Protein AF-A0A3C0NG59-F1 (afdb_monomer_lite)

Radius of gyration: 24.05 Å; chains: 1; bounding box: 61×62×55 Å

Structure (mmCIF, N/CA/C/O backbone):
data_AF-A0A3C0NG59-F1
#
_entry.id   AF-A0A3C0NG59-F1
#
loop_
_atom_site.group_PDB
_atom_site.id
_atom_site.type_symbol
_atom_site.label_atom_id
_atom_site.label_alt_id
_atom_site.label_comp_id
_atom_site.label_asym_id
_atom_site.label_entity_id
_atom_site.label_seq_id
_atom_site.pdbx_PDB_ins_code
_atom_site.Cartn_x
_atom_site.Cartn_y
_atom_site.Cartn_z
_atom_site.occupancy
_atom_site.B_iso_or_equiv
_atom_site.auth_seq_id
_atom_site.auth_comp_id
_atom_site.auth_asym_id
_atom_site.auth_atom_id
_atom_site.pdbx_PDB_model_num
ATOM 1 N N . MET A 1 1 ? -0.185 -6.997 12.417 1.00 37.28 1 MET A N 1
ATOM 2 C CA . MET A 1 1 ? 1.049 -7.529 11.806 1.00 37.28 1 MET A CA 1
ATOM 3 C C . MET A 1 1 ? 0.645 -8.168 10.502 1.00 37.28 1 MET A C 1
ATOM 5 O O . MET A 1 1 ? -0.198 -9.055 10.535 1.00 37.28 1 MET A O 1
ATOM 9 N N . VAL A 1 2 ? 1.171 -7.672 9.387 1.00 48.31 2 VAL A N 1
ATOM 10 C CA . VAL A 1 2 ? 1.017 -8.305 8.077 1.00 48.31 2 VAL A CA 1
ATOM 11 C C . VAL A 1 2 ? 1.914 -9.538 8.117 1.00 48.31 2 VAL A C 1
ATOM 13 O O . VAL A 1 2 ? 3.119 -9.448 7.910 1.00 48.31 2 VAL A O 1
ATOM 16 N N . GLY A 1 3 ? 1.380 -10.645 8.626 1.00 59.31 3 GLY A N 1
ATOM 17 C CA . GLY A 1 3 ? 2.162 -11.858 8.804 1.00 59.31 3 GLY A CA 1
ATOM 18 C C . GLY A 1 3 ? 2.373 -12.500 7.446 1.00 59.31 3 GLY A C 1
ATOM 19 O O . GLY A 1 3 ? 1.406 -12.929 6.837 1.00 59.31 3 GLY A O 1
ATOM 20 N N . THR A 1 4 ? 3.619 -12.625 6.994 1.00 66.56 4 THR A N 1
ATOM 21 C CA . THR A 1 4 ? 3.968 -13.480 5.843 1.00 66.56 4 THR A CA 1
ATOM 22 C C . THR A 1 4 ? 3.740 -14.969 6.131 1.00 66.56 4 THR A C 1
ATOM 24 O O . THR A 1 4 ? 3.928 -15.808 5.263 1.00 66.56 4 THR A O 1
ATOM 27 N N . THR A 1 5 ? 3.352 -15.301 7.364 1.00 75.62 5 THR A N 1
ATOM 28 C CA . THR A 1 5 ? 3.173 -16.657 7.882 1.00 75.62 5 THR A CA 1
ATOM 29 C C . THR A 1 5 ? 1.712 -17.028 8.130 1.00 75.62 5 THR A C 1
ATOM 31 O O . THR A 1 5 ? 1.478 -18.071 8.734 1.00 75.62 5 THR A O 1
ATOM 34 N N . ASP A 1 6 ? 0.740 -16.196 7.745 1.00 81.62 6 ASP A N 1
ATOM 35 C CA . ASP A 1 6 ? -0.697 -16.485 7.871 1.00 81.62 6 ASP A CA 1
ATOM 36 C C . ASP A 1 6 ? -1.505 -15.662 6.852 1.00 81.62 6 ASP A C 1
ATOM 38 O O . ASP A 1 6 ? -0.989 -14.731 6.226 1.00 81.62 6 ASP A O 1
ATOM 42 N N . LEU A 1 7 ? -2.784 -15.988 6.698 1.00 88.69 7 LEU A N 1
ATOM 43 C CA . LEU A 1 7 ? -3.682 -15.278 5.804 1.00 88.69 7 LEU A CA 1
ATOM 44 C C . LEU A 1 7 ? -4.117 -13.936 6.412 1.00 88.69 7 LEU A C 1
ATOM 46 O O . LEU A 1 7 ? -4.563 -13.848 7.560 1.00 88.69 7 LEU A O 1
ATOM 50 N N . GLY A 1 8 ? -4.016 -12.865 5.626 1.00 89.44 8 GLY A N 1
ATOM 51 C CA . GLY A 1 8 ? -4.548 -11.561 5.998 1.00 89.44 8 GLY A CA 1
ATOM 52 C C . GLY A 1 8 ? -6.075 -11.581 6.045 1.00 89.44 8 GLY A C 1
ATOM 53 O O . GLY A 1 8 ? -6.728 -12.281 5.272 1.00 89.44 8 GLY A O 1
ATOM 54 N N . SER A 1 9 ? -6.647 -10.799 6.958 1.00 91.56 9 SER A N 1
ATOM 55 C CA . SER A 1 9 ? -8.095 -10.640 7.103 1.00 91.56 9 SER A CA 1
ATOM 56 C C . SER A 1 9 ? -8.473 -9.165 7.100 1.00 91.56 9 SER A C 1
ATOM 58 O O . SER A 1 9 ? -7.830 -8.347 7.759 1.00 91.56 9 SER A O 1
ATOM 60 N N . PHE A 1 10 ? -9.558 -8.843 6.408 1.00 94.19 10 PHE A N 1
ATOM 61 C CA . PHE A 1 10 ? -10.258 -7.574 6.523 1.00 94.19 10 PHE A CA 1
ATOM 62 C C . PHE A 1 10 ? -11.244 -7.647 7.683 1.00 94.19 10 PHE A C 1
ATOM 64 O O . PHE A 1 10 ? -12.017 -8.598 7.790 1.00 94.19 10 PHE A O 1
ATOM 71 N N . GLY A 1 11 ? -11.221 -6.641 8.554 1.00 93.88 11 GLY A N 1
ATOM 72 C CA . GLY A 1 11 ? -12.120 -6.552 9.698 1.00 93.88 11 GLY A CA 1
ATOM 73 C C . GLY A 1 11 ? -12.977 -5.299 9.644 1.00 93.88 11 GLY A C 1
ATOM 74 O O . GLY A 1 11 ? -12.466 -4.204 9.419 1.00 93.88 11 GLY A O 1
ATOM 75 N N . LYS A 1 12 ? -14.276 -5.458 9.892 1.00 95.12 12 LYS A N 1
ATOM 76 C CA . LYS A 1 12 ? -15.238 -4.367 10.060 1.00 95.12 12 LYS A CA 1
ATOM 77 C C . LYS A 1 12 ? -15.870 -4.488 11.433 1.00 95.12 12 LYS A C 1
ATOM 79 O O . LYS A 1 12 ? -16.509 -5.493 11.724 1.00 95.12 12 LYS A O 1
ATOM 84 N N . TYR A 1 13 ? -15.695 -3.464 12.257 1.00 95.94 13 TYR A N 1
ATOM 85 C CA . TYR A 1 13 ? -16.195 -3.415 13.627 1.00 95.94 13 TYR A CA 1
ATOM 86 C C . TYR A 1 13 ? -17.140 -2.226 13.776 1.00 95.94 13 TYR A C 1
ATOM 88 O O . TYR A 1 13 ? -16.831 -1.127 13.321 1.00 95.94 13 TYR A O 1
ATOM 96 N N . VAL A 1 14 ? -18.282 -2.453 14.417 1.00 95.38 14 VAL A N 1
ATOM 97 C CA . VAL A 1 14 ? -19.189 -1.407 14.890 1.00 95.38 14 VAL A CA 1
ATOM 98 C C . VAL A 1 14 ? -18.978 -1.298 16.388 1.00 95.38 14 VAL A C 1
ATOM 100 O O . VAL A 1 14 ? -19.139 -2.282 17.113 1.00 95.38 14 VAL A O 1
ATOM 103 N N . ILE A 1 15 ? -18.553 -0.118 16.825 1.00 97.38 15 ILE A N 1
ATOM 104 C CA . ILE A 1 15 ? -18.218 0.165 18.215 1.00 97.38 15 ILE A CA 1
ATOM 105 C C . ILE A 1 15 ? -19.117 1.302 18.677 1.00 97.38 15 ILE A C 1
ATOM 107 O O . ILE A 1 15 ? -19.171 2.350 18.034 1.00 97.38 15 ILE A O 1
ATOM 111 N N . ASP A 1 16 ? -19.792 1.092 19.797 1.00 96.56 16 ASP A N 1
ATOM 112 C CA . ASP A 1 16 ? -20.516 2.141 20.499 1.00 96.56 16 ASP A CA 1
ATOM 113 C C . ASP A 1 16 ? -19.505 3.155 21.059 1.00 96.56 16 ASP A C 1
ATOM 115 O O . ASP A 1 16 ? -18.635 2.812 21.865 1.00 96.56 16 ASP A O 1
ATOM 119 N N . GLY A 1 17 ? -19.610 4.409 20.613 1.00 96.38 17 GLY A N 1
ATOM 120 C CA . GLY A 1 17 ? -18.703 5.484 21.013 1.00 96.38 17 GLY A CA 1
ATOM 121 C C . GLY A 1 17 ? -18.847 5.931 22.472 1.00 96.38 17 GLY A C 1
ATOM 122 O O . GLY A 1 17 ? -17.894 6.478 23.022 1.00 96.38 17 GLY A O 1
ATOM 123 N N . GLU A 1 18 ? -19.993 5.690 23.113 1.00 97.00 18 GLU A N 1
ATOM 124 C CA . GLU A 1 18 ? -20.236 6.018 24.522 1.00 97.00 18 GLU A CA 1
ATOM 125 C C . GLU A 1 18 ? -19.760 4.896 25.448 1.00 97.00 18 GLU A C 1
ATOM 127 O O . GLU A 1 18 ? -19.146 5.157 26.484 1.00 97.00 18 GLU A O 1
ATOM 132 N N . THR A 1 19 ? -20.032 3.637 25.086 1.00 97.06 19 THR A N 1
ATOM 133 C CA . THR A 1 19 ? -19.748 2.485 25.961 1.00 97.06 19 THR A CA 1
ATOM 134 C C . THR A 1 19 ? -18.464 1.732 25.622 1.00 97.06 19 THR A C 1
ATOM 136 O O . THR A 1 19 ? -18.048 0.866 26.396 1.00 97.06 19 THR A O 1
ATOM 139 N N . ALA A 1 20 ? -17.832 2.044 24.485 1.00 95.88 20 ALA A N 1
ATOM 140 C CA . ALA A 1 20 ? -16.674 1.344 23.925 1.00 95.88 20 ALA A CA 1
ATOM 141 C C . ALA A 1 20 ? -16.903 -0.164 23.687 1.00 95.88 20 ALA A C 1
ATOM 143 O O . ALA A 1 20 ? -15.949 -0.945 23.609 1.00 95.88 20 ALA A O 1
ATOM 144 N N . LYS A 1 21 ? -18.164 -0.600 23.577 1.00 97.50 21 LYS A N 1
ATOM 145 C CA . LYS A 1 21 ? -18.516 -1.998 23.304 1.00 97.50 21 LYS A CA 1
ATOM 146 C C . LYS A 1 21 ? -18.563 -2.266 21.806 1.00 97.50 21 LYS A C 1
ATOM 148 O O . LYS A 1 21 ? -19.048 -1.446 21.035 1.00 97.50 21 LYS A O 1
ATOM 153 N N . ILE A 1 22 ? -18.102 -3.451 21.409 1.00 97.31 22 ILE A N 1
ATOM 154 C CA . ILE A 1 22 ? -18.278 -3.960 20.046 1.00 97.31 22 ILE A CA 1
ATOM 155 C C . ILE A 1 22 ? -19.716 -4.470 19.923 1.00 97.31 22 ILE A C 1
ATOM 157 O O . ILE A 1 22 ? -20.074 -5.460 20.558 1.00 97.31 22 ILE A O 1
ATOM 161 N N . GLU A 1 23 ? -20.525 -3.804 19.107 1.00 96.88 23 GLU A N 1
ATOM 162 C CA . GLU A 1 23 ? -21.913 -4.197 18.840 1.00 96.88 23 GLU A CA 1
ATOM 163 C C . GLU A 1 23 ? -21.992 -5.257 17.742 1.00 96.88 23 GLU A C 1
ATOM 165 O O . GLU A 1 23 ? -22.773 -6.204 17.816 1.00 96.88 23 GLU A O 1
ATOM 170 N N . HIS A 1 24 ? -21.154 -5.106 16.719 1.00 95.88 24 HIS A N 1
ATOM 171 C CA . HIS A 1 24 ? -21.103 -5.998 15.573 1.00 95.88 24 HIS A CA 1
ATOM 172 C C . HIS A 1 24 ? -19.675 -6.088 15.045 1.00 95.88 24 HIS A C 1
ATOM 174 O O . HIS A 1 24 ? -18.939 -5.100 15.041 1.00 95.88 24 HIS A O 1
ATOM 180 N N . HIS A 1 25 ? -19.282 -7.261 14.556 1.00 95.19 25 HIS A N 1
ATOM 181 C CA . HIS A 1 25 ? -18.037 -7.414 13.819 1.00 95.19 25 HIS A CA 1
ATOM 182 C C . HIS A 1 25 ? -18.193 -8.414 12.679 1.00 95.19 25 HIS A C 1
ATOM 184 O O . HIS A 1 25 ? -18.953 -9.374 12.773 1.00 95.19 25 HIS A O 1
ATOM 190 N N . GLN A 1 26 ? -17.441 -8.185 11.611 1.00 95.44 26 GLN A N 1
ATOM 191 C CA . GLN A 1 26 ? -17.332 -9.079 10.471 1.00 95.44 26 GLN A CA 1
ATOM 192 C C . GLN A 1 26 ? -15.861 -9.194 10.091 1.00 95.44 26 GLN A C 1
ATOM 194 O O . GLN A 1 26 ? -15.167 -8.183 9.960 1.00 95.44 26 GLN A O 1
ATOM 199 N N . LEU A 1 27 ? -15.397 -10.428 9.922 1.00 93.69 27 LEU A N 1
ATOM 200 C CA . LEU A 1 27 ? -14.075 -10.743 9.400 1.00 93.69 27 LEU A CA 1
ATOM 201 C C . LEU A 1 27 ? -14.237 -11.394 8.031 1.00 93.69 27 LEU A C 1
ATOM 203 O O . LEU A 1 27 ? -15.115 -12.235 7.847 1.00 93.69 27 LEU A O 1
ATOM 207 N N . PHE A 1 28 ? -13.387 -11.012 7.090 1.00 94.06 28 PHE A N 1
ATOM 208 C CA . PHE A 1 28 ? -13.365 -11.570 5.747 1.00 94.06 28 PHE A CA 1
ATOM 209 C C . PHE A 1 28 ? -11.920 -11.837 5.315 1.00 94.06 28 PHE A C 1
ATOM 211 O O . PHE A 1 28 ? -11.039 -11.000 5.505 1.00 94.06 28 PHE A O 1
ATOM 218 N N . HIS A 1 29 ? -11.679 -13.008 4.741 1.00 92.81 29 HIS A N 1
ATOM 219 C CA . HIS A 1 29 ? -10.406 -13.427 4.163 1.00 92.81 29 HIS A CA 1
ATOM 220 C C . HIS A 1 29 ? -10.682 -14.344 2.967 1.00 92.81 29 HIS A C 1
ATOM 222 O O . HIS A 1 29 ? -11.708 -15.022 2.930 1.00 92.81 29 HIS A O 1
ATOM 228 N N . ASP A 1 30 ? -9.769 -14.375 1.999 1.00 93.19 30 ASP A N 1
ATOM 229 C CA . ASP A 1 30 ? -9.845 -15.246 0.824 1.00 93.19 30 ASP A CA 1
ATOM 230 C C . ASP A 1 30 ? -8.447 -15.803 0.553 1.00 93.19 30 ASP A C 1
ATOM 232 O O . ASP A 1 30 ? -7.521 -15.056 0.226 1.00 93.19 30 ASP A O 1
ATOM 236 N N . SER A 1 31 ? -8.290 -17.123 0.680 1.00 91.19 31 SER A N 1
ATOM 237 C CA . SER A 1 31 ? -7.008 -17.816 0.518 1.00 91.19 31 SER A CA 1
ATOM 238 C C . SER A 1 31 ? -6.426 -17.719 -0.894 1.00 91.19 31 SER A C 1
ATOM 240 O O . SER A 1 31 ? -5.332 -18.218 -1.126 1.00 91.19 31 SER A O 1
ATOM 242 N N . ARG A 1 32 ? -7.127 -17.105 -1.850 1.00 91.38 32 ARG A N 1
ATOM 243 C CA . ARG A 1 32 ? -6.597 -16.807 -3.185 1.00 91.38 32 ARG A CA 1
ATOM 244 C C . ARG A 1 32 ? -5.949 -15.428 -3.272 1.00 91.38 32 ARG A C 1
ATOM 246 O O . ARG A 1 32 ? -5.110 -15.221 -4.141 1.00 91.38 32 ARG A O 1
ATOM 253 N N . PHE A 1 33 ? -6.339 -14.484 -2.410 1.00 93.19 33 PHE A N 1
ATOM 254 C CA . PHE A 1 33 ? -6.070 -13.058 -2.640 1.00 93.19 33 PHE A CA 1
ATOM 255 C C . PHE A 1 33 ? -5.604 -12.271 -1.412 1.00 93.19 33 PHE A C 1
ATOM 257 O O . PHE A 1 33 ? -5.050 -11.191 -1.579 1.00 93.19 33 PHE A O 1
ATOM 264 N N . THR A 1 34 ? -5.811 -12.752 -0.181 1.00 93.88 34 THR A N 1
ATOM 265 C CA . THR A 1 34 ? -5.565 -11.945 1.033 1.00 93.88 34 THR A CA 1
ATOM 266 C C . THR A 1 34 ? -4.250 -12.263 1.743 1.00 93.88 34 THR A C 1
ATOM 268 O O . THR A 1 34 ? -4.085 -11.975 2.929 1.00 93.88 34 THR A O 1
ATOM 271 N N . TRP A 1 35 ? -3.282 -12.838 1.033 1.00 91.75 35 TRP A N 1
ATOM 272 C CA . TRP A 1 35 ? -1.947 -13.112 1.563 1.00 91.75 35 TRP A CA 1
ATOM 273 C C . TRP A 1 35 ? -1.131 -11.832 1.699 1.00 91.75 35 TRP A C 1
ATOM 275 O O . TRP A 1 35 ? -0.858 -11.176 0.699 1.00 91.75 35 TRP A O 1
ATOM 285 N N . SER A 1 36 ? -0.709 -11.511 2.928 1.00 90.06 36 SER A N 1
ATOM 286 C CA . SER A 1 36 ? 0.137 -10.350 3.228 1.00 90.06 36 SER A CA 1
ATOM 287 C C . SER A 1 36 ? -0.422 -9.040 2.645 1.00 90.06 36 SER A C 1
ATOM 289 O O . SER A 1 36 ? -0.060 -8.659 1.542 1.00 90.06 36 SER A O 1
ATOM 291 N N . LEU A 1 37 ? -1.297 -8.340 3.379 1.00 90.81 37 LEU A N 1
ATOM 292 C CA . LEU A 1 37 ? -1.956 -7.077 2.991 1.00 90.81 37 LEU A CA 1
ATOM 293 C C . LEU A 1 37 ? -1.245 -5.815 3.553 1.00 90.81 37 LEU A C 1
ATOM 295 O O . LEU A 1 37 ? -1.669 -5.294 4.589 1.00 90.81 37 LEU A O 1
ATOM 299 N N . PRO A 1 38 ? -0.147 -5.322 2.951 1.00 89.69 38 PRO A N 1
ATOM 300 C CA . PRO A 1 38 ? 0.651 -4.216 3.489 1.00 89.69 38 PRO A CA 1
ATOM 301 C C . PRO A 1 38 ? 0.168 -2.825 3.103 1.00 89.69 38 PRO A C 1
ATOM 303 O O . PRO A 1 38 ? 0.313 -1.894 3.894 1.00 89.69 38 PRO A O 1
ATOM 306 N N . LEU A 1 39 ? -0.332 -2.663 1.881 1.00 93.06 39 LEU A N 1
ATOM 307 C CA . LEU A 1 39 ? -0.519 -1.360 1.263 1.00 93.06 39 LEU A CA 1
ATOM 308 C C . LEU A 1 39 ? -1.942 -1.250 0.757 1.00 93.06 39 LEU A C 1
ATOM 310 O O . LEU A 1 39 ? -2.484 -2.194 0.180 1.00 93.06 39 LEU A O 1
ATOM 314 N N . TYR A 1 40 ? -2.522 -0.077 0.957 1.00 94.38 40 TYR A N 1
ATOM 315 C CA . TYR A 1 40 ? -3.857 0.222 0.495 1.00 94.38 40 TYR A CA 1
ATOM 316 C C . TYR A 1 40 ? -3.968 1.664 0.045 1.00 94.38 40 TYR A C 1
ATOM 318 O O . TYR A 1 40 ? -3.200 2.532 0.459 1.00 94.38 40 TYR A O 1
ATOM 326 N N . THR A 1 41 ? -4.974 1.908 -0.777 1.00 94.12 41 THR A N 1
ATOM 327 C CA . THR A 1 41 ? -5.424 3.239 -1.149 1.00 94.12 41 THR A CA 1
ATOM 328 C C . THR A 1 41 ? -6.943 3.231 -1.272 1.00 94.12 41 THR A C 1
ATOM 330 O O . THR A 1 41 ? -7.593 2.184 -1.288 1.00 94.12 41 THR A O 1
ATOM 333 N N . ASN A 1 42 ? -7.539 4.404 -1.328 1.00 92.75 42 ASN A N 1
ATOM 334 C CA . ASN A 1 42 ? -8.953 4.603 -1.600 1.00 92.75 42 ASN A CA 1
ATOM 335 C C . ASN A 1 42 ? -9.105 5.973 -2.261 1.00 92.75 42 ASN A C 1
ATOM 337 O O . ASN A 1 42 ? -8.157 6.760 -2.279 1.00 92.75 42 ASN A O 1
ATOM 341 N N . ARG A 1 43 ? -10.293 6.268 -2.793 1.00 88.12 43 ARG A N 1
ATOM 342 C CA . ARG A 1 43 ? -10.627 7.651 -3.125 1.00 88.12 43 ARG A CA 1
ATOM 343 C C . ARG A 1 43 ? -10.625 8.439 -1.820 1.00 88.12 43 ARG A C 1
ATOM 345 O O . ARG A 1 43 ? -11.556 8.294 -1.030 1.00 88.12 43 ARG A O 1
ATOM 352 N N . GLU A 1 44 ? -9.559 9.209 -1.606 1.00 73.25 44 GLU A N 1
ATOM 353 C CA . GLU A 1 44 ? -9.375 10.011 -0.403 1.00 73.25 44 GLU A CA 1
ATOM 354 C C . GLU A 1 44 ? -10.631 10.852 -0.171 1.00 73.25 44 GLU A C 1
ATOM 356 O O . GLU A 1 44 ? -10.967 11.734 -0.963 1.00 73.25 44 GLU A O 1
ATOM 361 N N . LEU A 1 45 ? -11.347 10.555 0.913 1.00 61.91 45 LEU A N 1
ATOM 362 C CA . LEU A 1 45 ? -12.354 11.460 1.434 1.00 61.91 45 LEU A CA 1
ATOM 363 C C . LEU A 1 45 ? -11.574 12.548 2.157 1.00 61.91 45 LEU A C 1
ATOM 365 O O . LEU A 1 45 ? -11.114 12.352 3.283 1.00 61.91 45 LEU A O 1
ATOM 369 N N . ALA A 1 46 ? -11.357 13.676 1.488 1.00 56.31 46 ALA A N 1
ATOM 370 C CA . ALA A 1 46 ? -10.827 14.846 2.159 1.00 56.31 46 ALA A CA 1
ATOM 371 C C . ALA A 1 46 ? -11.872 15.283 3.192 1.00 56.31 46 ALA A C 1
ATOM 373 O O . ALA A 1 46 ? -12.851 15.935 2.842 1.00 56.31 46 ALA A O 1
ATOM 374 N N . CYS A 1 47 ? -11.672 14.934 4.468 1.00 49.69 47 CYS A N 1
ATOM 375 C CA . CYS A 1 47 ? -12.559 15.348 5.564 1.00 49.69 47 CYS A CA 1
ATOM 376 C C . CYS A 1 47 ? -12.740 16.879 5.639 1.00 49.69 47 CYS A C 1
ATOM 378 O O . CYS A 1 47 ? -13.668 17.357 6.286 1.00 49.69 47 CYS A O 1
ATOM 380 N N . GLU A 1 48 ? -11.852 17.640 4.994 1.00 49.50 48 GLU A N 1
ATOM 381 C CA . GLU A 1 48 ? -11.879 19.101 4.915 1.00 49.50 48 GLU A CA 1
ATOM 382 C C . GLU A 1 48 ? -12.586 19.645 3.660 1.00 49.50 48 GLU A C 1
ATOM 384 O O . GLU A 1 48 ? -12.911 20.834 3.614 1.00 49.50 48 GLU A O 1
ATOM 389 N N . ASP A 1 49 ? -12.863 18.816 2.644 1.00 62.47 49 ASP A N 1
ATOM 390 C CA . ASP A 1 49 ? -13.615 19.265 1.474 1.00 62.47 49 ASP A CA 1
ATOM 391 C C . ASP A 1 49 ? -15.116 19.236 1.767 1.00 62.47 49 ASP A C 1
ATOM 393 O O . ASP A 1 49 ? -15.807 18.233 1.614 1.00 62.47 49 ASP A O 1
ATOM 397 N N . THR A 1 50 ? -15.641 20.395 2.163 1.00 59.31 50 THR A N 1
ATOM 398 C CA . THR A 1 50 ? -17.078 20.621 2.408 1.00 59.31 50 THR A CA 1
ATOM 399 C C . THR A 1 50 ? -17.993 20.302 1.217 1.00 59.31 50 THR A C 1
ATOM 401 O O . THR A 1 50 ? -19.213 20.296 1.381 1.00 59.31 50 THR A O 1
ATOM 404 N N . LYS A 1 51 ? -17.437 20.081 0.019 1.00 66.25 51 LYS A N 1
ATOM 405 C CA . LYS A 1 51 ? -18.189 19.703 -1.182 1.00 66.25 51 LYS A CA 1
ATOM 406 C C . LYS A 1 51 ? -18.208 18.199 -1.433 1.00 66.25 51 LYS A C 1
ATOM 408 O O . LYS A 1 51 ? -18.912 17.789 -2.353 1.00 66.25 51 LYS A O 1
ATOM 413 N N . GLU A 1 52 ? -17.471 17.397 -0.666 1.00 70.31 52 GLU A N 1
ATOM 414 C CA . GLU A 1 52 ? -17.477 15.944 -0.811 1.00 70.31 52 GLU A CA 1
ATOM 415 C C . GLU A 1 52 ? -18.800 15.382 -0.254 1.00 70.31 52 GLU A C 1
ATOM 417 O O . GLU A 1 52 ? -19.061 15.486 0.948 1.00 70.31 52 GLU A O 1
ATOM 422 N N . PRO A 1 53 ? -19.681 14.820 -1.104 1.00 69.12 53 PRO A N 1
ATOM 423 C CA . PRO A 1 53 ? -20.986 14.337 -0.658 1.00 69.12 53 PRO A CA 1
ATOM 424 C C . PRO A 1 53 ? -20.891 13.009 0.104 1.00 69.12 53 PRO A C 1
ATOM 426 O O . PRO A 1 53 ? -21.828 12.636 0.812 1.00 69.12 53 PRO A O 1
ATOM 429 N N . GLU A 1 54 ? -19.786 12.276 -0.053 1.00 76.88 54 GLU A N 1
ATOM 430 C CA . GLU A 1 54 ? -19.610 10.954 0.530 1.00 76.88 54 GLU A CA 1
ATOM 431 C C . GLU A 1 54 ? -18.928 11.015 1.895 1.00 76.88 54 GLU A C 1
ATOM 433 O O . GLU A 1 54 ? -17.865 11.595 2.082 1.00 76.88 54 GLU A O 1
ATOM 438 N N . THR A 1 55 ? -19.538 10.342 2.866 1.00 79.19 55 THR A N 1
ATOM 439 C CA . THR A 1 55 ? -19.023 10.238 4.244 1.00 79.19 55 THR A CA 1
ATOM 440 C C . THR A 1 55 ? -18.497 8.842 4.562 1.00 79.19 55 THR A C 1
ATOM 442 O O . THR A 1 55 ? -18.074 8.567 5.685 1.00 79.19 55 THR A O 1
ATOM 445 N N . LYS A 1 56 ? -18.556 7.926 3.588 1.00 85.62 56 LYS A N 1
ATOM 446 C CA . LYS A 1 56 ? -18.217 6.514 3.758 1.00 85.62 56 LYS A CA 1
ATOM 447 C C . LYS A 1 56 ? -17.283 6.053 2.652 1.00 85.62 56 LYS A C 1
ATOM 449 O O . LYS A 1 56 ? -17.561 6.239 1.471 1.00 85.62 56 LYS A O 1
ATOM 454 N N . PHE A 1 57 ? -16.218 5.363 3.039 1.00 89.00 57 PHE A N 1
ATOM 455 C 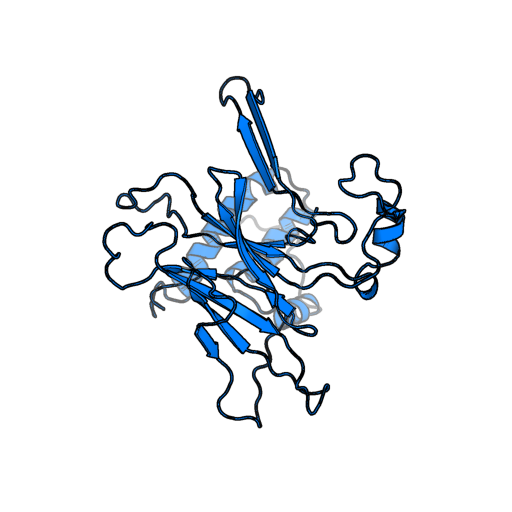CA . PHE A 1 57 ? -15.381 4.627 2.099 1.00 89.00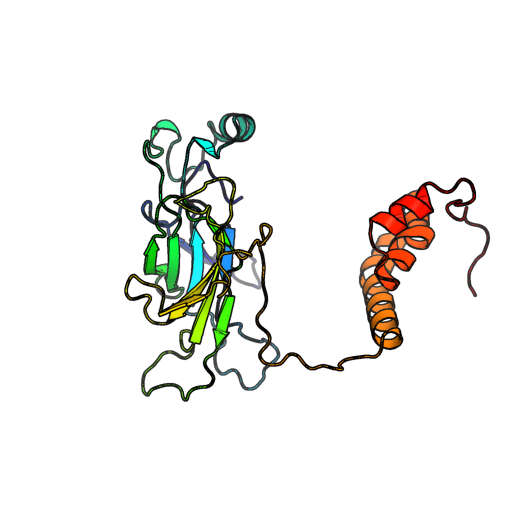 57 PHE A CA 1
ATOM 456 C C . PHE A 1 57 ? -16.149 3.401 1.616 1.00 89.00 57 PHE A C 1
ATOM 458 O O . PHE A 1 57 ? -16.306 2.457 2.384 1.00 89.00 57 PHE A O 1
ATOM 465 N N . LYS A 1 58 ? -16.645 3.413 0.376 1.00 92.81 58 LYS A N 1
ATOM 466 C CA . LYS A 1 58 ? -17.322 2.253 -0.237 1.00 92.81 58 LYS A CA 1
ATOM 467 C C . LYS A 1 58 ? -16.332 1.229 -0.795 1.00 92.81 58 LYS A C 1
ATOM 469 O O . LYS A 1 58 ? -16.586 0.032 -0.722 1.00 92.81 58 LYS A O 1
ATOM 474 N N . ASN A 1 59 ? -15.193 1.709 -1.299 1.00 95.56 59 ASN A N 1
ATOM 475 C CA . ASN A 1 59 ? -14.164 0.900 -1.942 1.00 95.56 59 ASN A CA 1
ATOM 476 C C . ASN A 1 59 ? -12.783 1.182 -1.345 1.00 95.56 59 ASN A C 1
ATOM 478 O O . ASN A 1 59 ? -12.400 2.341 -1.168 1.00 95.56 59 ASN A O 1
ATOM 482 N N . ILE A 1 60 ? -12.030 0.119 -1.062 1.00 96.12 60 ILE A N 1
ATOM 483 C CA . ILE A 1 60 ? -10.620 0.196 -0.664 1.00 96.12 60 ILE A CA 1
ATOM 484 C C . ILE A 1 60 ? -9.822 -0.751 -1.553 1.00 96.12 60 ILE A C 1
ATOM 486 O O . ILE A 1 60 ? -10.160 -1.924 -1.681 1.00 96.12 60 ILE A O 1
ATOM 490 N N . TYR A 1 61 ? -8.746 -0.252 -2.140 1.00 97.25 61 TYR A N 1
ATOM 491 C CA . TYR A 1 61 ? -7.850 -1.027 -2.984 1.00 97.25 61 TYR A CA 1
ATOM 492 C C . TYR A 1 61 ? -6.661 -1.475 -2.159 1.00 97.25 61 TYR A C 1
ATOM 494 O O . TYR A 1 61 ? -6.072 -0.658 -1.456 1.00 97.25 61 TYR A O 1
ATOM 502 N N . TRP A 1 62 ? -6.298 -2.747 -2.252 1.00 96.62 62 TRP A N 1
ATOM 503 C CA . TRP A 1 62 ? -5.157 -3.303 -1.541 1.00 96.62 62 TRP A CA 1
ATOM 504 C C . TRP A 1 62 ? -4.185 -3.951 -2.507 1.00 96.62 62 TRP A C 1
ATOM 506 O O . TRP A 1 62 ? -4.588 -4.595 -3.473 1.00 96.62 62 TRP A O 1
ATOM 516 N N . ILE A 1 63 ? -2.904 -3.828 -2.184 1.00 95.81 63 ILE A N 1
ATOM 517 C CA . ILE A 1 63 ? -1.885 -4.747 -2.669 1.00 95.81 63 ILE A CA 1
ATOM 518 C C . ILE A 1 63 ? -1.729 -5.835 -1.617 1.00 95.81 63 ILE A C 1
ATOM 520 O O . ILE A 1 63 ? -1.492 -5.540 -0.446 1.00 95.81 63 ILE A O 1
ATOM 524 N N . ALA A 1 64 ? -1.860 -7.081 -2.050 1.00 94.62 64 ALA A N 1
ATOM 525 C CA . ALA A 1 64 ? -1.502 -8.271 -1.307 1.00 94.62 64 ALA A CA 1
ATOM 526 C C . ALA A 1 64 ? -0.182 -8.798 -1.882 1.00 94.62 64 ALA A C 1
ATOM 528 O O . ALA A 1 64 ? -0.138 -9.135 -3.060 1.00 94.62 64 ALA A O 1
ATOM 529 N N . TRP A 1 65 ? 0.897 -8.857 -1.100 1.00 92.56 65 TRP A N 1
ATOM 530 C CA . TRP A 1 65 ? 2.218 -9.304 -1.578 1.00 92.56 65 TRP A CA 1
ATOM 531 C C . TRP A 1 65 ? 2.316 -10.805 -1.846 1.00 92.56 65 TRP A C 1
ATOM 533 O O . TRP A 1 65 ? 3.365 -11.281 -2.274 1.00 92.56 65 TRP A O 1
ATOM 543 N N . GLY A 1 66 ? 1.234 -11.548 -1.628 1.00 91.88 66 GLY A N 1
ATOM 544 C CA . GLY A 1 66 ? 1.231 -12.977 -1.860 1.00 91.88 66 GLY A CA 1
ATOM 545 C C . GLY A 1 66 ? 1.939 -13.725 -0.736 1.00 91.88 66 GLY A C 1
ATOM 546 O O . GLY A 1 66 ? 2.046 -13.257 0.404 1.00 91.88 66 GLY A O 1
ATOM 547 N N . PHE A 1 67 ? 2.400 -14.923 -1.065 1.00 91.25 67 PHE A N 1
ATOM 548 C CA . PHE A 1 67 ? 3.046 -15.838 -0.136 1.00 91.25 67 PHE A CA 1
ATOM 549 C C . PHE A 1 67 ? 4.181 -16.559 -0.851 1.00 91.25 67 PHE A C 1
ATOM 551 O O . PHE A 1 67 ? 4.009 -17.048 -1.962 1.00 91.25 67 PHE A O 1
ATOM 558 N N . THR A 1 68 ? 5.335 -16.654 -0.207 1.00 89.81 68 THR A N 1
ATOM 559 C CA . THR A 1 68 ? 6.441 -17.496 -0.661 1.00 89.81 68 THR A CA 1
ATOM 560 C C . THR A 1 68 ? 7.273 -17.890 0.544 1.00 89.81 68 THR A C 1
ATOM 562 O O . THR A 1 68 ? 7.586 -17.055 1.397 1.00 89.81 68 THR A O 1
ATOM 565 N N . TRP A 1 69 ? 7.646 -19.166 0.607 1.00 88.38 69 TRP A N 1
ATOM 566 C CA . TRP A 1 69 ? 8.517 -19.683 1.659 1.00 88.38 69 TRP A CA 1
ATOM 567 C C . TRP A 1 69 ? 9.901 -19.030 1.647 1.00 88.38 69 TRP A C 1
ATOM 569 O O . TRP A 1 69 ? 10.512 -18.875 2.701 1.00 88.38 69 TRP A O 1
ATOM 579 N N . GLU A 1 70 ? 10.368 -18.593 0.478 1.00 87.44 70 GLU A N 1
ATOM 580 C CA . GLU A 1 70 ? 11.687 -17.988 0.299 1.00 87.44 70 GLU A CA 1
ATOM 581 C C . GLU A 1 70 ? 11.824 -16.639 1.020 1.00 87.44 70 GLU A C 1
ATOM 583 O O . GLU A 1 70 ? 12.881 -16.326 1.567 1.00 87.44 70 GLU A O 1
ATOM 588 N N . LEU A 1 71 ? 10.740 -15.858 1.094 1.00 84.88 71 LEU A N 1
ATOM 589 C CA . LEU A 1 71 ? 10.758 -14.528 1.713 1.00 84.88 71 LEU A CA 1
ATOM 590 C C . LEU A 1 71 ? 10.417 -14.541 3.207 1.00 84.88 71 LEU A C 1
ATOM 592 O O . LEU A 1 71 ? 10.343 -13.473 3.816 1.00 84.88 71 LEU A O 1
ATOM 596 N N . ILE A 1 72 ? 10.201 -15.708 3.824 1.00 87.69 72 ILE A N 1
ATOM 597 C CA . ILE A 1 72 ? 9.919 -15.812 5.260 1.00 87.69 72 ILE A CA 1
ATOM 598 C C . ILE A 1 72 ? 11.240 -16.043 6.002 1.00 87.69 72 ILE A C 1
ATOM 600 O O . ILE A 1 72 ? 11.771 -17.154 5.985 1.00 87.69 72 ILE A O 1
ATOM 604 N N . PRO A 1 73 ? 11.777 -15.047 6.736 1.00 89.38 73 PRO A N 1
ATOM 605 C CA . PRO A 1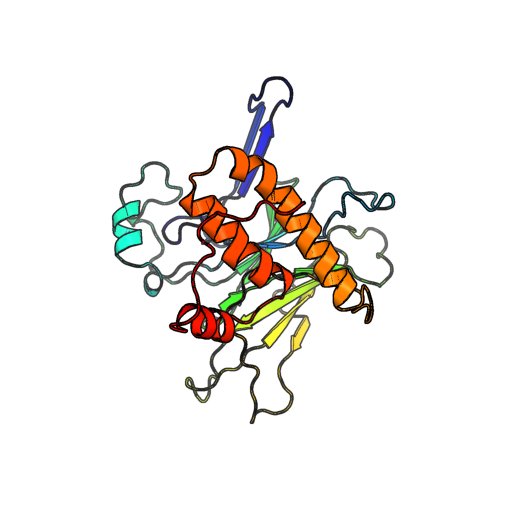 73 ? 12.996 -15.267 7.497 1.00 89.38 73 PRO A CA 1
ATOM 606 C C . PRO A 1 73 ? 12.759 -16.336 8.563 1.00 89.38 73 PRO A C 1
ATOM 608 O O . PRO A 1 73 ? 11.765 -16.272 9.291 1.00 89.38 73 PRO A O 1
ATOM 611 N N . GLN A 1 74 ? 13.710 -17.256 8.740 1.00 89.81 74 GLN A N 1
ATOM 612 C CA . GLN A 1 74 ? 13.585 -18.363 9.698 1.00 89.81 74 GLN A CA 1
ATOM 613 C C . GLN A 1 74 ? 13.194 -17.891 11.110 1.00 89.81 74 GLN A C 1
ATOM 615 O O . GLN A 1 74 ? 12.345 -18.495 11.756 1.00 89.81 74 GLN A O 1
ATOM 620 N N . ARG A 1 75 ? 13.733 -16.754 11.574 1.00 91.31 75 ARG A N 1
ATOM 621 C CA . ARG A 1 75 ? 13.364 -16.166 12.877 1.00 91.31 75 ARG A CA 1
ATOM 622 C C . ARG A 1 75 ? 11.876 -15.813 12.992 1.00 91.31 75 ARG A C 1
ATOM 624 O O . ARG A 1 75 ? 11.311 -15.919 14.075 1.00 91.31 75 ARG A O 1
ATOM 631 N N . ILE A 1 76 ? 11.248 -15.369 11.901 1.00 88.62 76 ILE A N 1
ATOM 632 C CA . ILE A 1 76 ? 9.822 -15.023 11.853 1.00 88.62 76 ILE A CA 1
ATOM 633 C C . ILE A 1 76 ? 9.002 -16.310 11.874 1.00 88.62 76 ILE A C 1
ATOM 635 O O . ILE A 1 76 ? 8.098 -16.428 12.696 1.00 88.62 76 ILE A O 1
ATOM 639 N N . TYR A 1 77 ? 9.366 -17.299 11.054 1.00 88.62 77 TYR A N 1
ATOM 640 C CA . TYR A 1 77 ? 8.746 -18.625 11.088 1.00 88.62 77 TYR A CA 1
ATOM 641 C C . TYR A 1 77 ? 8.757 -19.217 12.505 1.00 88.62 77 TYR A C 1
ATOM 643 O O . TYR A 1 77 ? 7.701 -19.500 13.063 1.00 88.62 77 TYR A O 1
ATOM 651 N N . GLU A 1 78 ? 9.933 -19.310 13.128 1.00 89.44 78 GLU A N 1
ATOM 652 C CA . GLU A 1 78 ? 10.107 -19.899 14.460 1.00 89.44 78 GLU A CA 1
ATOM 653 C C . GLU A 1 78 ? 9.314 -19.167 15.547 1.00 89.44 78 GLU A C 1
ATOM 655 O O . GLU A 1 78 ? 8.741 -19.798 16.431 1.00 89.44 78 GLU A O 1
ATOM 660 N N . THR A 1 79 ? 9.233 -17.837 15.451 1.00 87.88 79 THR A N 1
ATOM 661 C CA . THR A 1 79 ? 8.485 -17.008 16.406 1.00 87.88 79 THR A CA 1
ATOM 662 C C . THR A 1 79 ? 6.980 -17.239 16.300 1.00 87.88 79 THR A C 1
ATOM 664 O O . THR A 1 79 ? 6.282 -17.231 17.312 1.00 87.88 79 THR A O 1
ATOM 667 N N . TYR A 1 80 ? 6.458 -17.425 15.083 1.00 85.50 80 TYR A N 1
ATOM 668 C CA . TYR A 1 80 ? 5.014 -17.482 14.864 1.00 85.50 80 TYR A CA 1
ATOM 669 C C . TYR A 1 80 ? 4.467 -18.893 14.688 1.00 85.50 80 TYR A C 1
ATOM 671 O O . TYR A 1 80 ? 3.250 -19.049 14.781 1.00 85.50 80 TYR A O 1
ATOM 679 N N . LYS A 1 81 ? 5.289 -19.924 14.453 1.00 85.94 81 LYS A N 1
ATOM 680 C CA . LYS A 1 81 ? 4.811 -21.274 14.099 1.00 85.94 81 LYS A CA 1
ATOM 681 C C . LYS A 1 81 ? 3.805 -21.878 15.077 1.00 85.94 81 LYS A C 1
ATOM 683 O O . LYS A 1 81 ? 2.892 -22.558 14.639 1.00 85.94 81 LYS A O 1
ATOM 688 N N . SER A 1 82 ? 3.908 -21.562 16.367 1.00 84.00 82 SER A N 1
ATOM 689 C CA . SER A 1 82 ? 3.011 -22.069 17.415 1.00 84.00 82 SER A CA 1
ATOM 690 C C . SER A 1 82 ? 1.894 -21.095 17.816 1.00 84.00 82 SER A C 1
ATOM 692 O O . SER A 1 82 ? 1.325 -21.226 18.896 1.00 84.00 82 SER A O 1
ATOM 694 N N . ARG A 1 83 ? 1.613 -20.062 17.012 1.00 83.06 83 ARG A N 1
ATOM 695 C CA . ARG A 1 83 ? 0.549 -19.095 17.311 1.00 83.06 83 ARG A CA 1
ATOM 696 C C . ARG A 1 83 ? -0.827 -19.765 17.212 1.00 83.06 83 ARG A C 1
ATOM 698 O O . ARG A 1 83 ? -1.156 -20.303 16.165 1.00 83.06 83 ARG A O 1
ATOM 705 N N . GLU A 1 84 ? -1.632 -19.659 18.268 1.00 79.69 84 GLU A N 1
ATOM 706 C CA . GLU A 1 84 ? -2.939 -20.333 18.374 1.00 79.69 84 GLU A CA 1
ATOM 707 C C . GLU A 1 84 ? -4.026 -19.715 17.477 1.00 79.69 84 GLU A C 1
ATOM 709 O O . GLU A 1 84 ? -4.794 -20.429 16.843 1.00 79.69 84 GLU A O 1
ATOM 714 N N . CYS A 1 85 ? -4.088 -18.383 17.380 1.00 80.56 85 CYS A N 1
ATOM 715 C CA . CYS A 1 85 ? -5.128 -17.684 16.614 1.00 80.56 85 CYS A CA 1
ATOM 716 C C . CYS A 1 85 ? -4.714 -17.469 15.152 1.00 80.56 85 CYS A C 1
ATOM 718 O O . CYS A 1 85 ? -4.480 -16.325 14.746 1.00 80.56 85 CYS A O 1
ATOM 720 N N . ARG A 1 86 ? -4.569 -18.565 14.402 1.00 83.94 86 ARG A N 1
ATOM 721 C CA . ARG A 1 86 ? -4.298 -18.551 12.959 1.00 83.94 86 ARG A CA 1
ATOM 722 C C . ARG A 1 86 ? -5.571 -18.723 12.147 1.00 83.94 86 ARG A C 1
ATOM 724 O O . ARG A 1 86 ? -6.494 -19.400 12.594 1.00 83.94 86 ARG A O 1
ATOM 731 N N . VAL A 1 87 ? -5.599 -18.138 10.953 1.00 86.69 87 VAL A N 1
ATOM 732 C CA . VAL A 1 87 ? -6.633 -18.477 9.964 1.00 86.69 87 VAL A CA 1
ATOM 733 C C . VAL A 1 87 ? -6.288 -19.811 9.311 1.00 86.69 87 VAL A C 1
ATOM 735 O O . VAL A 1 87 ? -7.157 -20.669 9.185 1.00 86.69 87 VAL A O 1
ATOM 738 N N . ILE A 1 88 ? -5.014 -19.997 8.949 1.00 86.94 88 ILE A N 1
ATOM 739 C CA . ILE A 1 88 ? -4.500 -21.240 8.368 1.00 86.94 88 ILE A CA 1
ATOM 740 C C . ILE A 1 88 ? -3.376 -21.794 9.269 1.00 86.94 88 ILE A C 1
ATOM 742 O O . ILE A 1 88 ? -2.412 -21.071 9.568 1.00 86.94 88 ILE A O 1
ATOM 746 N N . PRO A 1 89 ? -3.483 -23.054 9.743 1.00 84.62 89 PRO A N 1
ATOM 747 C CA . PRO A 1 89 ? -2.396 -23.737 10.445 1.00 84.62 89 PRO A CA 1
ATOM 748 C C . PRO A 1 89 ? -1.104 -23.740 9.623 1.00 84.62 89 PRO A C 1
ATOM 750 O O . PRO A 1 89 ? -1.136 -23.693 8.396 1.00 84.62 89 PRO A O 1
ATOM 753 N N . ILE A 1 90 ? 0.058 -23.775 10.277 1.00 84.62 90 ILE A N 1
ATOM 754 C CA . ILE A 1 90 ? 1.327 -23.619 9.551 1.00 84.62 90 ILE A CA 1
ATOM 755 C C . ILE A 1 90 ? 1.623 -24.801 8.619 1.00 84.62 90 ILE A C 1
ATOM 757 O O . ILE A 1 90 ? 2.230 -24.630 7.566 1.00 84.62 90 ILE A O 1
ATOM 761 N N . GLU A 1 91 ? 1.160 -25.981 9.016 1.00 85.31 91 GLU A N 1
ATOM 762 C CA . GLU A 1 91 ? 1.189 -27.240 8.281 1.00 85.31 91 GLU A CA 1
ATOM 763 C C . GLU A 1 91 ? 0.313 -27.234 7.019 1.00 85.31 91 GLU A C 1
ATOM 765 O O . GLU A 1 91 ? 0.588 -27.998 6.097 1.00 85.31 91 GLU A O 1
ATOM 770 N N . ASP A 1 92 ? -0.678 -26.340 6.964 1.00 88.31 92 ASP A N 1
ATOM 771 C CA . ASP A 1 92 ? -1.634 -26.205 5.861 1.00 88.31 92 ASP A CA 1
ATOM 772 C C . ASP A 1 92 ? -1.334 -24.984 4.974 1.00 88.31 92 ASP A C 1
ATOM 774 O O . ASP A 1 92 ? -2.116 -24.639 4.082 1.00 88.31 92 ASP A O 1
ATOM 778 N N . LEU A 1 93 ? -0.210 -24.296 5.211 1.00 88.69 93 LEU A N 1
ATOM 779 C CA . LEU A 1 93 ? 0.221 -23.209 4.339 1.00 88.69 93 LEU A CA 1
ATOM 780 C C . LEU A 1 93 ? 0.508 -23.729 2.919 1.00 88.69 93 LEU A C 1
ATOM 782 O O . LEU A 1 93 ? 0.954 -24.867 2.751 1.00 88.69 93 LEU A O 1
ATOM 786 N N . PRO A 1 94 ? 0.294 -22.899 1.881 1.00 89.81 94 PRO A N 1
ATOM 787 C CA . PRO A 1 94 ? 0.543 -23.297 0.505 1.00 89.81 94 PRO A CA 1
ATOM 788 C C . PRO A 1 94 ? 1.967 -23.819 0.297 1.00 89.81 94 PRO A C 1
ATOM 790 O O . PRO A 1 94 ? 2.939 -23.252 0.794 1.00 89.81 94 PRO A O 1
ATOM 793 N N . ASN A 1 95 ? 2.100 -24.881 -0.497 1.00 89.69 95 ASN A N 1
ATOM 794 C CA . ASN A 1 95 ? 3.412 -25.326 -0.976 1.00 89.69 95 A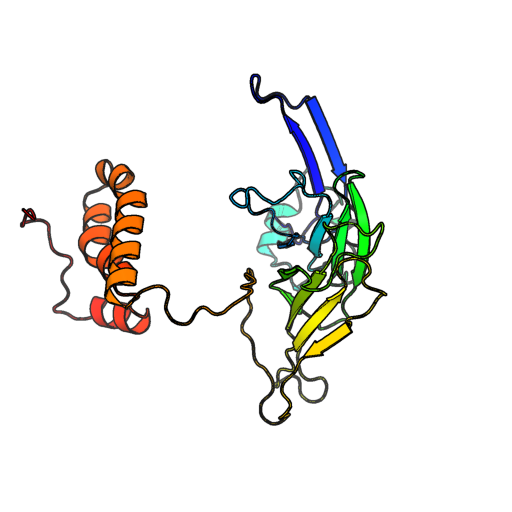SN A CA 1
ATOM 795 C C . ASN A 1 95 ? 3.917 -24.443 -2.125 1.00 89.69 95 ASN A C 1
ATOM 797 O O . ASN A 1 95 ? 5.120 -24.274 -2.299 1.00 89.69 95 ASN A O 1
ATOM 801 N N . GLU A 1 96 ? 2.989 -23.891 -2.907 1.00 90.56 96 GLU A N 1
ATOM 802 C CA . GLU A 1 96 ? 3.274 -23.044 -4.060 1.00 90.56 96 GLU A CA 1
ATOM 803 C C . GLU A 1 96 ? 3.204 -21.563 -3.693 1.00 90.56 96 GLU A C 1
ATOM 805 O O . GLU A 1 96 ? 2.382 -21.140 -2.868 1.00 90.56 96 GLU A O 1
ATOM 810 N N . ASN A 1 97 ? 4.035 -20.769 -4.368 1.00 90.69 97 ASN A N 1
ATOM 811 C CA . ASN A 1 97 ? 4.022 -19.323 -4.224 1.00 90.69 97 ASN A CA 1
ATOM 812 C C . ASN A 1 97 ? 2.654 -18.766 -4.627 1.00 90.69 97 ASN A C 1
ATOM 814 O O . ASN A 1 97 ? 2.131 -19.076 -5.696 1.00 90.69 97 ASN A O 1
ATOM 818 N N . GLN A 1 98 ? 2.091 -17.918 -3.774 1.00 91.81 98 GLN A N 1
ATOM 819 C CA . GLN A 1 98 ? 0.873 -17.181 -4.074 1.00 91.81 98 GLN A CA 1
ATOM 820 C C . GLN A 1 98 ? 1.254 -15.845 -4.707 1.00 91.81 98 GLN A C 1
ATOM 822 O O . GLN A 1 98 ? 2.140 -15.164 -4.177 1.00 91.81 98 GLN A O 1
ATOM 827 N N . PRO A 1 99 ? 0.616 -15.462 -5.822 1.00 92.31 99 PRO A N 1
ATOM 828 C CA . PRO A 1 99 ? 0.995 -14.272 -6.558 1.00 92.31 99 PRO A CA 1
ATOM 829 C C . PRO A 1 99 ? 0.671 -13.004 -5.774 1.00 92.31 99 PRO A C 1
ATOM 831 O O . PRO A 1 99 ? -0.282 -12.940 -4.989 1.00 92.31 99 PRO A O 1
ATOM 834 N N . LEU A 1 100 ? 1.438 -11.957 -6.065 1.00 94.38 100 LEU A N 1
ATOM 835 C CA . LEU A 1 100 ? 1.075 -10.609 -5.673 1.00 94.38 100 LEU A CA 1
ATOM 836 C C . LEU A 1 100 ? -0.244 -10.240 -6.367 1.00 94.38 100 LEU A C 1
ATOM 838 O O . LEU A 1 100 ? -0.423 -10.489 -7.558 1.00 94.38 100 LEU A O 1
ATOM 842 N N . THR A 1 101 ? -1.183 -9.671 -5.619 1.00 96.00 101 THR A N 1
ATOM 843 C CA . THR A 1 101 ? -2.535 -9.369 -6.097 1.00 96.00 101 THR A CA 1
ATOM 844 C C . THR A 1 101 ? -2.912 -7.923 -5.789 1.00 96.00 101 THR A C 1
ATOM 846 O O . THR A 1 101 ? -2.780 -7.473 -4.654 1.00 96.00 101 THR A O 1
ATOM 849 N N . LEU A 1 102 ? -3.432 -7.201 -6.780 1.00 97.88 102 LEU A N 1
ATOM 850 C CA . LEU A 1 102 ? -4.234 -5.997 -6.579 1.00 97.88 102 LEU A CA 1
ATOM 851 C C . LEU A 1 102 ? -5.687 -6.422 -6.381 1.00 97.88 102 LEU A C 1
ATOM 853 O O . LEU A 1 102 ? -6.225 -7.148 -7.207 1.00 97.88 102 LEU A O 1
ATOM 857 N N . LEU A 1 103 ? -6.337 -5.978 -5.312 1.00 97.06 103 LEU A N 1
ATOM 858 C CA . LEU A 1 103 ? -7.742 -6.277 -5.041 1.00 97.06 103 LEU A CA 1
ATOM 859 C C . LEU A 1 103 ? -8.531 -5.013 -4.709 1.00 97.06 103 LEU A C 1
ATOM 861 O O . LEU A 1 103 ? -7.998 -4.082 -4.107 1.00 97.06 103 LEU A O 1
ATOM 865 N N . ARG A 1 104 ? -9.821 -5.008 -5.050 1.00 97.75 104 ARG A N 1
ATOM 866 C CA . ARG A 1 104 ? -10.794 -4.004 -4.613 1.00 97.75 104 ARG A CA 1
ATOM 867 C C . ARG A 1 104 ? -11.753 -4.623 -3.603 1.00 97.75 104 ARG A C 1
ATOM 869 O O . ARG A 1 104 ? -12.512 -5.530 -3.935 1.00 97.75 104 ARG A O 1
ATOM 876 N N . LEU A 1 105 ? -11.730 -4.115 -2.377 1.00 97.44 105 LEU A N 1
ATOM 877 C CA . LEU A 1 105 ? -12.647 -4.475 -1.303 1.00 97.44 105 LEU A CA 1
ATOM 878 C C . LEU A 1 105 ? -13.891 -3.579 -1.348 1.00 97.44 105 LEU A C 1
ATOM 880 O O . LEU A 1 105 ? -13.777 -2.367 -1.162 1.00 97.44 105 LEU A O 1
ATOM 884 N N . ASP A 1 106 ? -15.063 -4.194 -1.501 1.00 96.25 106 ASP A N 1
ATOM 885 C CA . ASP A 1 106 ? -16.359 -3.582 -1.196 1.00 96.25 106 ASP A CA 1
ATOM 886 C C . ASP A 1 106 ? -16.555 -3.604 0.326 1.00 96.25 106 ASP A C 1
ATOM 888 O O . ASP A 1 106 ? -16.638 -4.668 0.949 1.00 96.25 106 ASP A O 1
ATOM 892 N N . THR A 1 107 ? -16.615 -2.427 0.946 1.00 94.81 107 THR A N 1
ATOM 893 C CA . THR A 1 107 ? -16.704 -2.292 2.409 1.00 94.81 107 THR A CA 1
ATOM 894 C C . THR A 1 107 ? -18.122 -2.478 2.951 1.00 94.81 107 THR A C 1
ATOM 896 O O . THR A 1 107 ? -18.310 -2.672 4.160 1.00 94.81 107 THR A O 1
ATOM 899 N N . GLN A 1 108 ? -19.144 -2.394 2.097 1.00 92.00 108 GLN A N 1
ATOM 900 C CA . GLN A 1 108 ? -20.528 -2.624 2.483 1.00 92.00 108 GLN A CA 1
ATOM 901 C C . GLN A 1 108 ? -20.753 -4.118 2.670 1.00 92.00 108 GLN A C 1
ATOM 903 O O . GLN A 1 108 ? -21.181 -4.525 3.754 1.00 92.00 108 GLN A O 1
ATOM 908 N N . ASN A 1 109 ? -20.407 -4.901 1.650 1.00 93.69 109 ASN A N 1
ATOM 909 C CA . ASN A 1 109 ? -20.584 -6.350 1.629 1.00 93.69 109 ASN A CA 1
ATOM 910 C C . ASN A 1 109 ? -19.422 -7.107 2.290 1.00 93.69 109 ASN A C 1
ATOM 912 O O . ASN A 1 109 ? -19.588 -8.272 2.651 1.00 93.69 109 ASN A O 1
ATOM 916 N N . MET A 1 110 ? -18.279 -6.439 2.501 1.00 95.31 110 MET A N 1
ATOM 917 C CA . MET A 1 110 ? -17.034 -7.046 2.986 1.00 95.31 110 MET A CA 1
ATOM 918 C C . MET A 1 110 ? -16.609 -8.214 2.091 1.00 95.31 110 MET A C 1
ATOM 920 O O . MET A 1 110 ? -16.408 -9.335 2.554 1.00 95.31 110 MET A O 1
ATOM 924 N N . SER A 1 111 ? -16.493 -7.931 0.794 1.00 96.31 111 SER A N 1
ATOM 925 C CA . SER A 1 111 ? -16.148 -8.899 -0.250 1.00 96.31 111 SER A CA 1
ATOM 926 C C . SER A 1 111 ? -15.174 -8.301 -1.263 1.00 96.31 111 SER A C 1
ATOM 928 O O . SER A 1 111 ? -15.128 -7.086 -1.455 1.00 96.31 111 SER A O 1
ATOM 930 N N . ILE A 1 112 ? -14.415 -9.155 -1.951 1.00 97.25 112 ILE A N 1
ATOM 931 C CA . ILE A 1 112 ? -13.573 -8.735 -3.079 1.00 97.25 112 ILE A CA 1
ATOM 932 C C . ILE A 1 112 ? -14.481 -8.506 -4.285 1.00 97.25 112 ILE A C 1
ATOM 934 O O . ILE A 1 112 ? -15.099 -9.443 -4.784 1.00 97.25 112 ILE A O 1
ATOM 938 N N . ALA A 1 113 ? -14.578 -7.253 -4.718 1.00 96.88 113 ALA A N 1
ATOM 939 C CA . ALA A 1 113 ? -15.364 -6.840 -5.874 1.00 96.88 113 ALA A CA 1
ATOM 940 C C . ALA A 1 113 ? -14.593 -6.991 -7.191 1.00 96.88 113 ALA A C 1
ATOM 942 O O . ALA A 1 113 ? -15.217 -7.115 -8.238 1.00 96.88 113 ALA A O 1
ATOM 943 N N . ASP A 1 114 ? -13.259 -6.940 -7.144 1.00 97.62 114 ASP A N 1
ATOM 944 C CA . ASP A 1 114 ? -12.386 -7.160 -8.300 1.00 97.62 114 ASP A CA 1
ATOM 945 C C . ASP A 1 114 ? -10.960 -7.528 -7.853 1.00 97.62 114 ASP A C 1
ATOM 947 O O . ASP A 1 114 ? -10.553 -7.194 -6.734 1.00 97.62 114 ASP A O 1
ATOM 951 N N . SER A 1 115 ? -10.199 -8.208 -8.709 1.00 97.19 115 SER A N 1
ATOM 952 C CA . SER A 1 115 ? -8.824 -8.628 -8.432 1.00 97.19 115 SER A CA 1
ATOM 953 C C . SER A 1 115 ? -7.984 -8.788 -9.698 1.00 97.19 115 SER A C 1
ATOM 955 O O . SER A 1 115 ? -8.455 -9.335 -10.689 1.00 97.19 115 SER A O 1
ATOM 957 N N . PHE A 1 116 ? -6.712 -8.408 -9.628 1.00 97.69 116 PHE A N 1
ATOM 958 C CA . PHE A 1 116 ? -5.706 -8.624 -10.660 1.00 97.69 116 PHE A CA 1
ATOM 959 C C . PHE A 1 116 ? -4.460 -9.262 -10.037 1.00 97.69 116 PHE A C 1
ATOM 961 O O . PHE A 1 116 ? -3.860 -8.698 -9.121 1.00 97.69 116 PHE A O 1
ATOM 968 N N . GLN A 1 117 ? -4.065 -10.435 -10.529 1.00 96.44 117 GLN A N 1
ATOM 969 C CA . GLN A 1 117 ? -2.840 -11.115 -10.105 1.00 96.44 117 GLN A CA 1
ATOM 970 C C . GLN A 1 117 ? -1.682 -10.703 -11.012 1.00 96.44 117 GLN A C 1
ATOM 972 O O . GLN A 1 117 ? -1.772 -10.811 -12.235 1.00 96.44 117 GLN A O 1
ATOM 977 N N . PHE A 1 118 ? -0.592 -10.240 -10.410 1.00 95.44 118 PHE A N 1
ATOM 978 C CA . PHE A 1 118 ? 0.600 -9.857 -11.152 1.00 95.44 118 PHE A CA 1
ATOM 979 C C . PHE A 1 118 ? 1.374 -11.100 -11.608 1.00 95.44 118 PHE A C 1
ATOM 981 O O . PHE A 1 118 ? 1.333 -12.135 -10.930 1.00 95.44 118 PHE A O 1
ATOM 988 N N . PRO A 1 119 ? 2.092 -11.024 -12.744 1.00 92.44 119 PRO A N 1
ATOM 989 C CA . PRO A 1 119 ? 2.930 -12.128 -13.191 1.00 92.44 119 PRO A CA 1
ATOM 990 C C . PRO A 1 119 ? 4.039 -12.452 -12.180 1.00 92.44 119 PRO A C 1
ATOM 992 O O . PRO A 1 119 ? 4.445 -11.617 -11.372 1.00 92.44 119 PRO A O 1
ATOM 995 N N . HIS A 1 120 ? 4.562 -13.674 -12.241 1.00 88.44 120 HIS A N 1
ATOM 996 C CA . HIS A 1 120 ? 5.703 -14.067 -11.417 1.00 88.44 120 HIS A CA 1
ATOM 997 C C . HIS A 1 120 ? 6.935 -13.195 -11.718 1.00 88.44 120 HIS A C 1
ATOM 999 O O . HIS A 1 120 ? 7.170 -12.850 -12.874 1.00 88.44 120 HIS A O 1
ATOM 1005 N N . GLY A 1 121 ? 7.708 -12.850 -10.684 1.00 87.50 121 GLY A N 1
ATOM 1006 C CA . GLY A 1 121 ? 8.872 -11.957 -10.789 1.00 87.50 121 GLY A CA 1
ATOM 1007 C C . GLY A 1 121 ? 8.547 -10.463 -10.677 1.00 87.50 121 GLY A C 1
ATOM 1008 O O . GLY A 1 121 ? 9.456 -9.643 -10.692 1.00 87.50 121 GLY A O 1
ATOM 1009 N N . TYR A 1 122 ? 7.270 -10.097 -10.532 1.00 91.94 122 TYR A N 1
ATOM 1010 C CA . TYR A 1 122 ? 6.846 -8.706 -10.397 1.00 91.94 122 TYR A CA 1
ATOM 1011 C C . TYR A 1 122 ? 6.623 -8.368 -8.925 1.00 91.94 122 TYR A C 1
ATOM 1013 O O . TYR A 1 122 ? 5.823 -9.015 -8.241 1.00 91.94 122 TYR A O 1
ATOM 1021 N N . PHE A 1 123 ? 7.286 -7.319 -8.443 1.00 93.56 123 PHE A N 1
ATOM 1022 C CA . PHE A 1 123 ? 7.015 -6.741 -7.132 1.00 93.56 123 PHE A CA 1
ATOM 1023 C C . PHE A 1 123 ? 6.279 -5.413 -7.290 1.00 93.56 123 PHE A C 1
ATOM 1025 O O . PHE A 1 123 ? 6.583 -4.632 -8.181 1.00 93.56 123 PHE A O 1
ATOM 1032 N N . VAL A 1 124 ? 5.301 -5.132 -6.431 1.00 95.00 124 VAL A N 1
ATOM 1033 C CA . VAL A 1 124 ? 4.449 -3.944 -6.570 1.00 95.00 124 VAL A CA 1
ATOM 1034 C C . VAL A 1 124 ? 4.368 -3.193 -5.260 1.00 95.00 124 VAL A C 1
ATOM 1036 O O . VAL A 1 124 ? 4.186 -3.776 -4.184 1.00 95.00 124 VAL A O 1
ATOM 1039 N N . SER A 1 125 ? 4.452 -1.874 -5.359 1.00 94.19 125 SER A N 1
ATOM 1040 C CA . SER A 1 125 ? 4.333 -0.986 -4.218 1.00 94.19 125 SER A CA 1
ATOM 1041 C C . SER A 1 125 ? 3.668 0.342 -4.567 1.00 94.19 125 SER A C 1
ATOM 1043 O O . SER A 1 125 ? 3.305 0.595 -5.718 1.00 94.19 125 SER A O 1
ATOM 1045 N N . SER A 1 126 ? 3.479 1.180 -3.540 1.00 94.25 126 SER A N 1
ATOM 1046 C CA . SER A 1 126 ? 3.013 2.564 -3.676 1.00 94.25 126 SER A CA 1
ATOM 1047 C C . SER A 1 126 ? 1.777 2.700 -4.561 1.00 94.25 126 SER A C 1
ATOM 1049 O O . SER A 1 126 ? 1.758 3.464 -5.525 1.00 94.25 126 SER A O 1
ATOM 1051 N N . ILE A 1 127 ? 0.749 1.903 -4.257 1.00 95.44 127 ILE A N 1
ATOM 1052 C CA . ILE A 1 127 ? -0.540 2.038 -4.922 1.00 95.44 127 ILE A CA 1
ATOM 1053 C C . ILE A 1 127 ? -1.199 3.357 -4.518 1.00 95.44 127 ILE A C 1
ATOM 1055 O O . ILE A 1 127 ? -1.286 3.686 -3.335 1.00 95.44 127 ILE A O 1
ATOM 1059 N N . GLN A 1 128 ? -1.701 4.088 -5.505 1.00 95.44 128 GLN A N 1
ATOM 1060 C CA . GLN A 1 128 ? -2.345 5.375 -5.316 1.00 95.44 128 GLN A CA 1
ATOM 1061 C C . GLN A 1 128 ? -3.608 5.481 -6.164 1.00 95.44 128 GLN A C 1
ATOM 1063 O O . GLN A 1 128 ? -3.580 5.225 -7.367 1.00 95.44 128 GLN A O 1
ATOM 1068 N N . PHE A 1 129 ? -4.704 5.919 -5.546 1.00 95.62 129 PHE A N 1
ATOM 1069 C CA . PHE A 1 129 ? -5.904 6.324 -6.263 1.00 95.62 129 PHE A CA 1
ATOM 1070 C C . PHE A 1 129 ? -5.733 7.734 -6.837 1.00 95.62 129 PHE A C 1
ATOM 1072 O O . PHE A 1 129 ? -5.319 8.663 -6.137 1.00 95.62 129 PHE A O 1
ATOM 1079 N N . ILE A 1 130 ? -6.093 7.889 -8.107 1.00 94.25 130 ILE A N 1
ATOM 1080 C CA . ILE A 1 130 ? -6.067 9.139 -8.862 1.00 94.25 130 ILE A CA 1
ATOM 1081 C C . ILE A 1 130 ? -7.506 9.441 -9.301 1.00 94.25 130 ILE A C 1
ATOM 1083 O O . ILE A 1 130 ? -8.023 8.759 -10.189 1.00 94.25 130 ILE A O 1
ATOM 1087 N N . PRO A 1 131 ? -8.178 10.445 -8.706 1.00 92.06 131 PRO A N 1
ATOM 1088 C CA . PRO A 1 131 ? -9.518 10.840 -9.127 1.00 92.06 131 PRO A CA 1
ATOM 1089 C C . PRO A 1 131 ? -9.546 11.275 -10.593 1.00 92.06 131 PRO A C 1
ATOM 1091 O O . PRO A 1 131 ? -8.663 12.010 -11.041 1.00 92.06 131 PRO A O 1
ATOM 1094 N N . SER A 1 132 ? -10.571 10.846 -11.330 1.00 91.06 132 SER A N 1
ATOM 1095 C CA . SER A 1 132 ? -10.747 11.274 -12.717 1.00 91.06 132 SER A CA 1
ATOM 1096 C C . SER A 1 132 ? -11.132 12.754 -12.789 1.00 91.06 132 SER A C 1
ATOM 1098 O O . SER A 1 132 ? -11.932 13.242 -11.989 1.00 91.06 132 SER A O 1
ATOM 1100 N N . SER A 1 133 ? -10.582 13.468 -13.773 1.00 88.44 133 SER A N 1
ATOM 1101 C CA . SER A 1 133 ? -11.029 14.816 -14.145 1.00 88.44 133 SER A CA 1
ATOM 1102 C C . SER A 1 133 ? -12.234 14.810 -15.085 1.00 88.44 133 SER A C 1
ATOM 1104 O O . SER A 1 133 ? -12.829 15.862 -15.313 1.00 88.44 133 SER A O 1
ATOM 1106 N N . GLU A 1 134 ? -12.577 13.653 -15.652 1.00 90.38 134 GLU A N 1
ATOM 1107 C CA . GLU A 1 134 ? -13.708 13.516 -16.567 1.00 90.38 134 GLU A CA 1
ATOM 1108 C C . GLU A 1 134 ? -15.045 13.594 -15.817 1.00 90.38 134 GLU A C 1
ATOM 1110 O O . GLU A 1 134 ? -15.111 13.241 -14.633 1.00 90.38 134 GLU A O 1
ATOM 1115 N N . PRO A 1 135 ? -16.138 14.009 -16.482 1.00 91.31 135 PRO A N 1
ATOM 1116 C CA . PRO A 1 135 ? -17.473 13.942 -15.900 1.00 91.31 135 PRO A CA 1
ATOM 1117 C C . PRO A 1 135 ? -17.799 12.525 -15.415 1.00 91.31 135 PRO A C 1
ATOM 1119 O O . PRO A 1 135 ? -17.511 11.548 -16.107 1.00 91.31 135 PRO A O 1
ATOM 1122 N N . LEU A 1 136 ? -18.414 12.416 -14.235 1.00 91.81 136 LEU A N 1
ATOM 1123 C CA . LEU A 1 136 ? -18.902 11.134 -13.726 1.00 91.81 136 LEU A CA 1
ATOM 1124 C C . LEU A 1 136 ? -19.984 10.596 -14.682 1.00 91.81 136 LEU A C 1
ATOM 1126 O O . LEU A 1 136 ? -20.979 11.299 -14.895 1.00 91.81 136 LEU A O 1
ATOM 1130 N N . PRO A 1 137 ? -19.828 9.387 -15.252 1.00 92.00 137 PRO A N 1
ATOM 1131 C CA . PRO A 1 137 ? -20.863 8.791 -16.087 1.00 92.00 137 PRO A CA 1
ATOM 1132 C C . PRO A 1 137 ? -22.168 8.586 -15.306 1.00 92.00 137 PRO A C 1
ATOM 1134 O O . PRO A 1 137 ? -22.158 8.333 -14.100 1.00 92.00 137 PRO A O 1
ATOM 1137 N N . GLU A 1 138 ? -23.308 8.682 -15.989 1.00 92.38 138 GLU A N 1
ATOM 1138 C CA . GLU A 1 138 ? -24.613 8.490 -15.352 1.00 92.38 138 GLU A CA 1
ATOM 1139 C C . GLU A 1 138 ? -24.722 7.086 -14.733 1.00 92.38 138 GLU A C 1
ATOM 1141 O O . GLU A 1 138 ? -24.469 6.079 -15.393 1.00 92.38 138 GLU A O 1
ATOM 1146 N N . GLY A 1 139 ? -25.080 7.024 -13.448 1.00 87.88 139 GLY A N 1
ATOM 1147 C CA . GLY A 1 139 ? -25.202 5.771 -12.697 1.00 87.88 139 GLY A CA 1
ATOM 1148 C C . GLY A 1 139 ? -23.880 5.157 -12.214 1.00 87.88 139 GLY A C 1
ATOM 1149 O O . GLY A 1 139 ? -23.927 4.132 -11.536 1.00 87.88 139 GLY A O 1
ATOM 1150 N N . ALA A 1 140 ? -22.725 5.761 -12.511 1.00 90.31 140 ALA A N 1
ATOM 1151 C CA . ALA A 1 140 ? -21.432 5.295 -12.010 1.00 90.31 140 ALA A CA 1
ATOM 1152 C C . ALA A 1 140 ? -21.217 5.664 -10.530 1.00 90.31 140 ALA A C 1
ATOM 1154 O O . ALA A 1 140 ? -21.699 6.693 -10.049 1.00 90.31 140 ALA A O 1
ATOM 1155 N N . ASP A 1 141 ? -20.461 4.836 -9.800 1.00 90.25 141 ASP A N 1
ATOM 1156 C CA . ASP A 1 141 ? -20.080 5.140 -8.420 1.00 90.25 141 ASP A CA 1
ATOM 1157 C C . ASP A 1 141 ? -18.896 6.111 -8.397 1.00 90.25 141 ASP A C 1
ATOM 1159 O O . ASP A 1 141 ? -17.796 5.816 -8.865 1.00 90.25 141 ASP A O 1
ATOM 1163 N N . LEU A 1 142 ? -19.110 7.271 -7.779 1.00 90.31 142 LEU A N 1
ATOM 1164 C CA . LEU A 1 142 ? -18.074 8.277 -7.586 1.00 90.31 142 LEU A CA 1
ATOM 1165 C C . LEU A 1 142 ? -16.852 7.711 -6.838 1.00 90.31 142 LEU A C 1
ATOM 1167 O O . LEU A 1 142 ? -15.729 8.142 -7.089 1.00 90.31 142 LEU A O 1
ATOM 1171 N N . SER A 1 143 ? -17.043 6.724 -5.953 1.00 91.31 143 SER A N 1
ATOM 1172 C CA . SER A 1 143 ? -15.952 6.124 -5.173 1.00 91.31 143 SER A CA 1
ATOM 1173 C C . SER A 1 143 ? -14.945 5.313 -6.006 1.00 91.31 143 SER A C 1
ATOM 1175 O O . SER A 1 143 ? -13.831 5.055 -5.546 1.00 91.31 143 SER A O 1
ATOM 1177 N N . THR A 1 144 ? -15.308 4.955 -7.240 1.00 94.44 144 THR A N 1
ATOM 1178 C CA . THR A 1 144 ? -14.460 4.229 -8.195 1.00 94.44 144 THR A CA 1
ATOM 1179 C C . THR A 1 144 ? -14.146 5.053 -9.443 1.00 94.44 144 THR A C 1
ATOM 1181 O O . THR A 1 144 ? -13.492 4.554 -10.352 1.00 94.44 144 THR A O 1
ATOM 1184 N N . HIS A 1 145 ? -1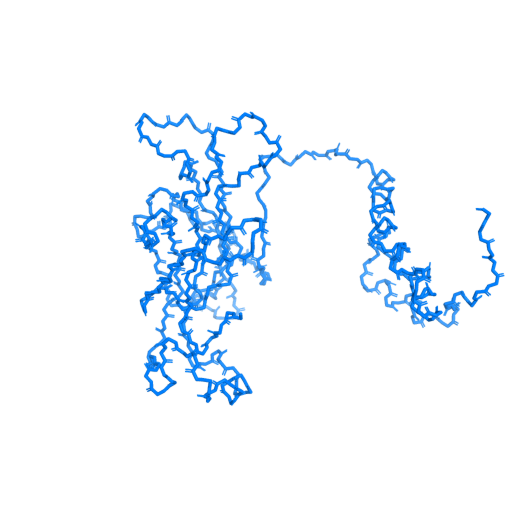4.587 6.314 -9.508 1.00 93.94 145 HIS A N 1
ATOM 1185 C CA . HIS A 1 145 ? -14.392 7.175 -10.676 1.00 93.94 145 HIS A CA 1
ATOM 1186 C C . HIS A 1 145 ? -12.975 7.743 -10.732 1.00 93.94 145 HIS A C 1
ATOM 1188 O O . HIS A 1 145 ? -12.673 8.829 -10.222 1.00 93.94 145 HIS A O 1
ATOM 1194 N N . GLY A 1 146 ? -12.076 6.974 -11.329 1.00 94.62 146 GLY A N 1
ATOM 1195 C CA . GLY A 1 146 ? -10.666 7.303 -11.364 1.00 94.62 146 GLY A CA 1
ATOM 1196 C C . GLY A 1 146 ? -9.807 6.148 -11.835 1.00 94.62 146 GLY A C 1
ATOM 1197 O O . GLY A 1 146 ? -10.264 5.199 -12.473 1.00 94.62 146 GLY A O 1
ATOM 1198 N N . TYR A 1 147 ? -8.538 6.262 -11.486 1.00 96.50 147 TYR A N 1
ATOM 1199 C CA . TYR A 1 147 ? -7.491 5.340 -11.873 1.00 96.50 147 TYR A CA 1
ATOM 1200 C C . TYR A 1 147 ? -6.699 4.914 -10.646 1.00 96.50 147 TYR A C 1
ATOM 1202 O O . TYR A 1 147 ? -6.653 5.617 -9.635 1.00 96.50 147 TYR A O 1
ATOM 1210 N N . LEU A 1 148 ? -6.036 3.773 -10.753 1.00 97.56 148 LEU A N 1
ATOM 1211 C CA . LEU A 1 148 ? -5.008 3.354 -9.814 1.00 97.56 148 LEU A CA 1
ATOM 1212 C C . LEU A 1 148 ? -3.671 3.430 -10.523 1.00 97.56 148 LEU A C 1
ATOM 1214 O O . LEU A 1 148 ? -3.550 2.932 -11.639 1.00 97.56 148 LEU A O 1
ATOM 1218 N N . ALA A 1 149 ? -2.678 4.014 -9.870 1.00 97.06 149 ALA A N 1
ATOM 1219 C CA . ALA A 1 149 ? -1.292 3.931 -10.296 1.00 97.06 149 ALA A CA 1
ATOM 1220 C C . ALA A 1 149 ? -0.496 3.156 -9.248 1.00 97.06 149 ALA A C 1
ATOM 1222 O O . ALA A 1 149 ? -0.672 3.381 -8.050 1.00 97.06 149 ALA A O 1
ATOM 1223 N N . CYS A 1 150 ? 0.381 2.260 -9.683 1.00 96.94 150 CYS A N 1
ATOM 1224 C CA . CYS A 1 150 ? 1.325 1.577 -8.805 1.00 96.94 150 CYS A CA 1
ATOM 1225 C C . CYS A 1 150 ? 2.711 1.505 -9.440 1.00 96.94 150 CYS A C 1
ATOM 1227 O O . CYS A 1 150 ? 2.847 1.509 -10.667 1.00 96.94 150 CYS A O 1
ATOM 1229 N N . ILE A 1 151 ? 3.728 1.423 -8.587 1.00 97.12 151 ILE A N 1
ATOM 1230 C CA . ILE A 1 151 ? 5.108 1.170 -8.999 1.00 97.12 151 ILE A CA 1
ATOM 1231 C C . ILE A 1 151 ? 5.299 -0.336 -9.071 1.00 97.12 151 ILE A C 1
ATOM 1233 O O . ILE A 1 151 ? 4.930 -1.054 -8.140 1.00 97.12 151 ILE A O 1
ATOM 1237 N N . VAL A 1 152 ? 5.868 -0.798 -10.176 1.00 96.44 152 VAL A N 1
ATOM 1238 C CA . VAL A 1 152 ? 6.115 -2.204 -10.460 1.00 96.44 152 VAL A CA 1
ATOM 1239 C C . VAL A 1 152 ? 7.611 -2.381 -10.670 1.00 96.44 152 VAL A C 1
ATOM 1241 O O . VAL A 1 152 ? 8.171 -1.833 -11.613 1.00 96.44 152 VAL A O 1
ATOM 1244 N N . LEU A 1 153 ? 8.248 -3.100 -9.752 1.00 95.00 153 LEU A N 1
ATOM 1245 C CA . LEU A 1 153 ? 9.674 -3.390 -9.766 1.00 95.00 153 LEU A CA 1
ATOM 1246 C C . LEU A 1 153 ? 9.898 -4.751 -10.413 1.00 95.00 153 LEU A C 1
ATOM 1248 O O . LEU A 1 153 ? 9.269 -5.735 -10.000 1.00 95.00 153 LEU A O 1
ATOM 1252 N N . THR A 1 154 ? 10.759 -4.794 -11.425 1.00 92.00 154 THR A N 1
ATOM 1253 C CA . THR A 1 154 ? 11.063 -6.025 -12.166 1.00 92.00 154 THR A CA 1
ATOM 1254 C C . THR A 1 154 ? 12.496 -6.018 -12.668 1.00 92.00 154 THR A C 1
ATOM 1256 O O . THR A 1 154 ? 13.046 -4.958 -12.972 1.00 92.00 154 THR A O 1
ATOM 1259 N N . ASP A 1 155 ? 13.071 -7.205 -12.805 1.00 89.31 155 ASP A N 1
ATOM 1260 C CA . ASP A 1 155 ? 14.345 -7.388 -13.492 1.00 89.31 155 ASP A CA 1
ATOM 1261 C C . ASP A 1 155 ? 14.109 -7.515 -15.006 1.00 89.31 155 ASP A C 1
ATOM 1263 O O . ASP A 1 155 ? 13.044 -7.947 -15.467 1.00 89.31 155 ASP A O 1
ATOM 1267 N N . ASN A 1 156 ? 15.099 -7.126 -15.805 1.00 84.50 156 ASN A N 1
ATOM 1268 C CA . ASN A 1 156 ? 15.059 -7.276 -17.252 1.00 84.50 156 ASN A CA 1
ATOM 1269 C C . ASN A 1 156 ? 15.145 -8.777 -17.609 1.00 84.50 156 ASN A C 1
ATOM 1271 O O . ASN A 1 156 ? 16.118 -9.436 -17.239 1.00 84.50 156 ASN A O 1
ATOM 1275 N N . PRO A 1 157 ? 14.172 -9.339 -18.356 1.00 82.44 157 PRO A N 1
ATOM 1276 C CA . PRO A 1 157 ? 14.155 -10.766 -18.681 1.00 82.44 157 PRO A CA 1
ATOM 1277 C C . PRO A 1 157 ? 15.340 -11.220 -19.547 1.00 82.44 157 PRO A C 1
ATOM 1279 O O . PRO A 1 157 ? 15.667 -12.405 -19.544 1.00 82.44 157 PRO A O 1
ATOM 1282 N N . ASP A 1 158 ? 15.972 -10.304 -20.288 1.00 85.75 158 ASP A N 1
ATOM 1283 C CA . ASP A 1 158 ? 17.144 -10.602 -21.117 1.00 85.75 158 ASP A CA 1
ATOM 1284 C C . ASP A 1 158 ? 18.468 -10.465 -20.336 1.00 85.75 158 ASP A C 1
ATOM 1286 O O . ASP A 1 158 ? 19.489 -11.019 -20.754 1.00 85.75 158 ASP A O 1
ATOM 1290 N N . ASN A 1 159 ? 18.469 -9.732 -19.213 1.00 85.25 159 ASN A N 1
ATOM 1291 C CA . ASN A 1 159 ? 19.630 -9.522 -18.348 1.00 85.25 159 ASN A CA 1
ATOM 1292 C C . ASN A 1 159 ? 19.200 -9.194 -16.906 1.00 85.25 159 ASN A C 1
ATOM 1294 O O . ASN A 1 159 ? 18.925 -8.040 -16.594 1.00 85.25 159 ASN A O 1
ATOM 1298 N N . GLU A 1 160 ? 19.220 -10.181 -16.011 1.00 81.62 160 GLU A N 1
ATOM 1299 C CA . GLU A 1 160 ? 18.785 -10.032 -14.610 1.00 81.62 160 GLU A CA 1
ATOM 1300 C C . GLU A 1 160 ? 19.628 -9.032 -13.785 1.00 81.62 160 GLU A C 1
ATOM 1302 O O . GLU A 1 160 ? 19.224 -8.639 -12.695 1.00 81.62 160 GLU A O 1
ATOM 1307 N N . GLU A 1 161 ? 20.795 -8.588 -14.275 1.00 84.44 161 GLU A N 1
ATOM 1308 C CA . GLU A 1 161 ? 21.569 -7.511 -13.631 1.00 84.44 161 GLU A CA 1
ATOM 1309 C C . GLU A 1 161 ? 21.020 -6.105 -13.942 1.00 84.44 161 GLU A C 1
ATOM 1311 O O . GLU A 1 161 ? 21.427 -5.115 -13.322 1.00 84.44 161 GLU A O 1
ATOM 1316 N N . GLU A 1 162 ? 20.107 -6.000 -14.907 1.00 87.25 162 GLU A N 1
ATOM 1317 C CA . GLU A 1 162 ? 19.424 -4.770 -15.284 1.00 87.25 162 GLU A CA 1
ATOM 1318 C C . GLU A 1 162 ? 17.990 -4.768 -14.751 1.00 87.25 162 GLU A C 1
ATOM 1320 O O . GLU A 1 162 ? 17.293 -5.774 -14.752 1.00 87.25 162 GLU A O 1
ATOM 1325 N N . THR A 1 163 ? 17.524 -3.599 -14.329 1.00 89.56 163 THR A N 1
ATOM 1326 C CA . THR A 1 163 ? 16.126 -3.382 -13.938 1.00 89.56 163 THR A CA 1
ATOM 1327 C C . THR A 1 163 ? 15.266 -3.074 -15.161 1.00 89.56 163 THR A C 1
ATOM 1329 O O . THR A 1 163 ? 15.762 -2.613 -16.191 1.00 89.56 163 THR A O 1
ATOM 1332 N N . ASN A 1 164 ? 13.966 -3.296 -15.034 1.00 90.81 164 ASN A N 1
ATOM 1333 C CA . ASN A 1 164 ? 12.948 -2.878 -15.979 1.00 90.81 164 ASN A CA 1
ATOM 1334 C C . ASN A 1 164 ? 11.699 -2.388 -15.228 1.00 90.81 164 ASN A C 1
ATOM 1336 O O . ASN A 1 164 ? 10.587 -2.871 -15.446 1.00 90.81 164 ASN A O 1
ATOM 1340 N N . ASP A 1 165 ? 11.886 -1.463 -14.286 1.00 94.75 165 ASP A N 1
ATOM 1341 C CA . ASP A 1 165 ? 10.780 -0.953 -13.478 1.00 94.75 165 ASP A CA 1
ATOM 1342 C C . ASP A 1 165 ? 9.775 -0.151 -14.323 1.00 94.75 165 ASP A C 1
ATOM 1344 O O . ASP A 1 165 ? 10.114 0.511 -15.309 1.00 94.75 165 ASP A O 1
ATOM 1348 N N . GLU A 1 166 ? 8.509 -0.169 -13.912 1.00 95.62 166 GLU A N 1
ATOM 1349 C CA . GLU A 1 166 ? 7.407 0.472 -14.626 1.00 95.62 166 GLU A CA 1
ATOM 1350 C C . GLU A 1 166 ? 6.413 1.136 -13.664 1.00 95.62 166 GLU A C 1
ATOM 1352 O O . GLU A 1 166 ? 6.279 0.764 -12.497 1.00 95.62 166 GLU A O 1
ATOM 1357 N N . PHE A 1 167 ? 5.629 2.081 -14.182 1.00 97.00 167 PHE A N 1
ATOM 1358 C CA . PHE A 1 167 ? 4.371 2.491 -13.557 1.00 97.00 167 PHE A CA 1
ATOM 1359 C C . PHE A 1 167 ? 3.207 1.835 -14.281 1.00 97.00 167 PHE A C 1
ATOM 1361 O O . PHE A 1 167 ? 3.068 1.975 -15.497 1.00 97.00 167 PHE A O 1
ATOM 1368 N N . TRP A 1 168 ? 2.354 1.132 -13.549 1.00 97.75 168 TRP A N 1
ATOM 1369 C CA . TRP A 1 168 ? 1.165 0.508 -14.121 1.00 97.75 168 TRP A CA 1
ATOM 1370 C C . TRP A 1 168 ? -0.073 1.297 -13.729 1.00 97.75 168 TRP A C 1
ATOM 1372 O O . TRP A 1 168 ? -0.217 1.700 -12.574 1.00 97.75 168 TRP A O 1
ATOM 1382 N N . ILE A 1 169 ? -0.955 1.518 -14.703 1.00 98.12 169 ILE A N 1
ATOM 1383 C CA . ILE A 1 169 ? -2.199 2.267 -14.527 1.00 98.12 169 ILE A CA 1
ATOM 1384 C C . ILE A 1 169 ? -3.381 1.341 -14.784 1.00 98.12 169 ILE A C 1
ATOM 1386 O O . ILE A 1 169 ? -3.452 0.713 -15.838 1.00 98.12 169 ILE A O 1
ATOM 1390 N N . PHE A 1 170 ? -4.330 1.306 -13.854 1.00 98.38 170 PHE A N 1
ATOM 1391 C CA . PHE A 1 170 ? -5.570 0.541 -13.947 1.00 98.38 170 PHE A CA 1
ATOM 1392 C C . PHE A 1 170 ? -6.782 1.461 -13.858 1.00 98.38 170 PHE A C 1
ATOM 1394 O O . PHE A 1 170 ? -6.725 2.533 -13.253 1.00 98.38 170 PHE A O 1
ATOM 1401 N N . HIS A 1 171 ? -7.896 1.009 -14.421 1.00 96.81 171 HIS A N 1
ATOM 1402 C CA . HIS A 1 171 ? -9.206 1.560 -14.106 1.00 96.81 171 HIS A CA 1
ATOM 1403 C C . HIS A 1 171 ? -9.566 1.162 -12.672 1.00 96.81 171 HIS A C 1
ATOM 1405 O O . HIS A 1 171 ? -9.274 0.047 -12.246 1.00 96.81 171 HIS A O 1
ATOM 1411 N N . ALA A 1 172 ? -10.143 2.077 -11.895 1.00 96.56 172 ALA A N 1
ATOM 1412 C CA . ALA A 1 172 ? -10.499 1.780 -10.508 1.00 96.56 172 ALA A CA 1
ATOM 1413 C C . ALA A 1 172 ? -11.879 1.089 -10.380 1.00 96.56 172 ALA A C 1
ATOM 1415 O O . ALA A 1 172 ? -12.184 0.445 -9.374 1.00 96.56 172 ALA A O 1
ATOM 1416 N N . ASP A 1 173 ? -12.724 1.191 -11.404 1.00 95.56 173 ASP A N 1
ATOM 1417 C CA . ASP A 1 173 ? -14.047 0.573 -11.478 1.00 95.56 173 ASP A CA 1
ATOM 1418 C C . ASP A 1 173 ? -14.033 -0.883 -11.984 1.00 95.56 173 ASP A C 1
ATOM 1420 O O . ASP A 1 173 ? -14.842 -1.685 -11.505 1.00 95.56 173 ASP A O 1
ATOM 1424 N N . ASP A 1 174 ? -13.115 -1.229 -12.886 1.00 95.56 174 ASP A N 1
ATOM 1425 C CA . ASP A 1 174 ? -12.935 -2.582 -13.435 1.00 95.56 174 ASP A CA 1
ATOM 1426 C C . ASP A 1 174 ? -11.493 -2.780 -13.938 1.00 95.56 174 ASP A C 1
ATOM 1428 O O . ASP A 1 174 ? -11.036 -2.093 -14.854 1.00 95.56 174 ASP A O 1
ATOM 1432 N N . PHE A 1 175 ? -10.764 -3.736 -13.364 1.00 95.94 175 PHE A N 1
ATOM 1433 C CA . PHE A 1 175 ? -9.387 -4.042 -13.744 1.00 95.94 175 PHE A CA 1
ATOM 1434 C C . PHE A 1 175 ? -9.285 -4.736 -15.102 1.00 95.94 175 PHE A C 1
ATOM 1436 O O . PHE A 1 175 ? -8.202 -4.751 -15.684 1.00 95.94 175 PHE A O 1
ATOM 1443 N N . GLN A 1 176 ? -10.355 -5.367 -15.600 1.00 91.88 176 GLN A N 1
ATOM 1444 C CA . GLN A 1 176 ? -10.380 -6.119 -16.865 1.00 91.88 176 GLN A CA 1
ATOM 1445 C C . GLN A 1 176 ? -9.228 -7.124 -17.028 1.00 91.88 176 GLN A C 1
ATOM 1447 O O . GLN A 1 176 ? -8.800 -7.434 -18.144 1.00 91.88 176 GLN A O 1
ATOM 1452 N N . ASN A 1 177 ? -8.701 -7.621 -15.906 1.00 91.69 177 ASN A N 1
ATOM 1453 C CA . ASN A 1 177 ? -7.507 -8.456 -15.831 1.00 91.69 177 ASN A CA 1
ATOM 1454 C C . ASN A 1 177 ? -6.267 -7.892 -16.565 1.00 91.69 177 ASN A C 1
ATOM 1456 O O . ASN A 1 177 ? -5.446 -8.672 -17.052 1.00 91.69 177 ASN A O 1
ATOM 1460 N N . LYS A 1 178 ? -6.109 -6.562 -16.677 1.00 95.50 178 LYS A N 1
ATOM 1461 C CA . LYS A 1 178 ? -4.924 -5.938 -17.297 1.00 95.50 178 LYS A CA 1
ATOM 1462 C C . LYS A 1 178 ? -4.729 -4.467 -16.892 1.00 95.50 178 LYS A C 1
ATOM 1464 O O . LYS A 1 178 ? -5.708 -3.756 -16.681 1.00 95.50 178 LYS A O 1
ATOM 1469 N N . PRO A 1 179 ? -3.488 -3.951 -16.886 1.00 97.12 179 PRO A N 1
ATOM 1470 C CA . PRO A 1 179 ? -3.274 -2.508 -16.858 1.00 97.12 179 PRO A CA 1
ATOM 1471 C C . PRO A 1 179 ? -3.756 -1.859 -18.169 1.00 97.12 179 PRO A C 1
ATOM 1473 O O . PRO A 1 179 ? -3.636 -2.441 -19.250 1.00 97.12 179 PRO A O 1
ATOM 1476 N N . ILE A 1 180 ? -4.260 -0.626 -18.081 1.00 97.00 180 ILE A N 1
ATOM 1477 C CA . ILE A 1 180 ? -4.541 0.243 -19.236 1.00 97.00 180 ILE A CA 1
ATOM 1478 C C . ILE A 1 180 ? -3.220 0.655 -19.887 1.00 97.00 180 ILE A C 1
ATOM 1480 O O . ILE A 1 180 ? -3.065 0.589 -21.105 1.00 97.00 180 ILE A O 1
ATOM 1484 N N . TYR A 1 181 ? -2.268 1.073 -19.049 1.00 97.12 181 TYR A N 1
ATOM 1485 C CA . TYR A 1 181 ? -0.952 1.532 -19.465 1.00 97.12 181 TYR A CA 1
ATOM 1486 C C . TYR A 1 181 ? 0.129 0.949 -18.566 1.00 97.12 181 TYR A C 1
ATOM 1488 O O . TYR A 1 181 ? -0.052 0.814 -17.355 1.00 97.12 181 TYR A O 1
ATOM 1496 N N . ARG A 1 182 ? 1.271 0.665 -19.187 1.00 95.38 182 ARG A N 1
ATOM 1497 C CA . ARG A 1 182 ? 2.544 0.372 -18.536 1.00 95.38 182 ARG A CA 1
ATOM 1498 C C . ARG A 1 182 ? 3.528 1.427 -19.018 1.00 95.38 182 ARG A C 1
ATOM 1500 O O . ARG A 1 182 ? 3.729 1.565 -20.223 1.00 95.38 182 ARG A O 1
ATOM 1507 N N . LEU A 1 183 ? 4.036 2.238 -18.101 1.00 95.06 183 LEU A N 1
ATOM 1508 C CA . LEU A 1 183 ? 4.906 3.365 -18.407 1.00 95.06 183 LEU A CA 1
ATOM 1509 C C . LEU A 1 183 ? 6.332 3.018 -17.989 1.00 95.06 183 LEU A C 1
ATOM 1511 O O . LEU A 1 183 ? 6.600 2.844 -16.801 1.00 95.06 183 LEU A O 1
ATOM 1515 N N . SER A 1 184 ? 7.226 2.964 -18.968 1.00 91.44 184 SER A N 1
ATOM 1516 C CA . SER A 1 184 ? 8.664 2.754 -18.807 1.00 91.44 184 SER A CA 1
ATOM 1517 C C . SER A 1 184 ? 9.443 3.951 -19.369 1.00 91.44 184 SER A C 1
ATOM 1519 O O . SER A 1 184 ? 8.865 4.929 -19.861 1.00 91.44 184 SER A O 1
ATOM 1521 N N . THR A 1 185 ? 10.775 3.892 -19.325 1.00 87.75 185 THR A N 1
ATOM 1522 C CA . THR A 1 185 ? 11.612 4.825 -20.090 1.00 87.75 185 THR A CA 1
ATOM 1523 C C . THR A 1 185 ? 11.548 4.486 -21.585 1.00 87.75 185 THR A C 1
ATOM 1525 O O . THR A 1 185 ? 11.343 3.339 -21.973 1.00 87.75 185 THR A O 1
ATOM 1528 N N . LEU A 1 186 ? 11.705 5.502 -22.444 1.00 81.94 186 LEU A N 1
ATOM 1529 C CA . LEU A 1 186 ? 11.797 5.314 -23.904 1.00 81.94 186 LEU A CA 1
ATOM 1530 C C . LEU A 1 186 ? 13.192 4.849 -24.352 1.00 81.94 186 LEU A C 1
ATOM 1532 O O . LEU A 1 186 ? 13.356 4.360 -25.467 1.00 81.94 186 LEU A O 1
ATOM 1536 N N . ASP A 1 187 ? 14.202 5.079 -23.513 1.00 82.00 187 ASP A N 1
ATOM 1537 C CA . ASP A 1 187 ? 15.599 4.758 -23.780 1.00 82.00 187 ASP A CA 1
ATOM 1538 C C . ASP A 1 187 ? 15.988 3.500 -23.004 1.00 82.00 187 ASP A C 1
ATOM 1540 O O . ASP A 1 187 ? 16.284 3.561 -21.811 1.00 82.00 187 ASP A O 1
ATOM 1544 N N . ASN A 1 188 ? 16.026 2.366 -23.705 1.00 75.19 188 ASN A N 1
ATOM 1545 C CA . ASN A 1 188 ? 16.396 1.074 -23.126 1.00 75.19 188 ASN A CA 1
ATOM 1546 C C . ASN A 1 188 ? 17.842 1.042 -22.599 1.00 75.19 188 ASN A C 1
ATOM 1548 O O . ASN A 1 188 ? 18.181 0.150 -21.834 1.00 75.19 188 ASN A O 1
ATOM 1552 N N . SER A 1 189 ? 18.703 2.004 -22.966 1.00 80.44 189 SER A N 1
ATOM 1553 C CA . SER A 1 189 ? 20.050 2.113 -22.381 1.00 80.44 189 SER A CA 1
ATOM 1554 C C . SER A 1 189 ? 20.052 2.723 -20.974 1.00 80.44 189 SER A C 1
ATOM 1556 O O . SER A 1 189 ? 21.083 2.738 -20.297 1.00 80.44 189 SER A O 1
ATOM 1558 N N . ARG A 1 190 ? 18.905 3.255 -20.534 1.00 84.12 190 ARG A N 1
ATOM 1559 C CA . ARG A 1 190 ? 18.676 3.830 -19.207 1.00 84.12 190 ARG A CA 1
ATOM 1560 C C . ARG A 1 190 ? 17.316 3.360 -18.699 1.00 84.12 190 ARG A C 1
ATOM 1562 O O . ARG A 1 190 ? 16.357 4.144 -18.713 1.00 84.12 190 ARG A O 1
ATOM 1569 N N . PRO A 1 191 ? 17.211 2.089 -18.284 1.00 86.69 191 PRO A N 1
ATOM 1570 C CA . PRO A 1 191 ? 15.978 1.602 -17.700 1.00 86.69 191 PRO A CA 1
ATOM 1571 C C . PRO A 1 191 ? 15.638 2.394 -16.437 1.00 86.69 191 PRO A C 1
ATOM 1573 O O . PRO A 1 191 ? 16.509 2.949 -15.754 1.00 86.69 191 PRO A O 1
ATOM 1576 N N . LEU A 1 192 ? 14.344 2.472 -16.151 1.00 90.19 192 LEU A N 1
ATOM 1577 C CA . LEU A 1 192 ? 13.860 3.029 -14.901 1.00 90.19 192 LEU A CA 1
ATOM 1578 C C . LEU A 1 192 ? 14.363 2.150 -13.751 1.00 90.19 192 LEU A C 1
ATOM 1580 O O . LEU A 1 192 ? 14.195 0.941 -13.801 1.00 90.19 192 LEU A O 1
ATOM 1584 N N . ASN A 1 193 ? 14.986 2.768 -12.747 1.00 91.56 193 ASN A N 1
ATOM 1585 C CA . ASN A 1 193 ? 15.486 2.093 -11.552 1.00 91.56 193 ASN A CA 1
ATOM 1586 C C . ASN A 1 193 ? 14.948 2.815 -10.320 1.00 91.56 193 ASN A C 1
ATOM 1588 O O . ASN A 1 193 ? 15.439 3.890 -9.951 1.00 91.56 193 ASN A O 1
ATOM 1592 N N . ILE A 1 194 ? 13.893 2.269 -9.731 1.00 92.06 194 ILE A N 1
ATOM 1593 C CA . ILE A 1 194 ? 13.202 2.835 -8.585 1.00 92.06 194 ILE A CA 1
ATOM 1594 C C . ILE A 1 194 ? 13.536 2.001 -7.351 1.00 92.06 194 ILE A C 1
ATOM 1596 O O . ILE A 1 194 ? 13.267 0.808 -7.265 1.00 92.06 194 ILE A O 1
ATOM 1600 N N . ALA A 1 195 ? 14.073 2.662 -6.327 1.00 90.31 195 ALA A N 1
ATOM 1601 C CA . ALA A 1 195 ? 14.226 2.033 -5.022 1.00 90.31 195 ALA A CA 1
ATOM 1602 C C . ALA A 1 195 ? 12.857 1.644 -4.437 1.00 90.31 195 ALA A C 1
ATOM 1604 O O . ALA A 1 195 ? 11.861 2.333 -4.659 1.00 90.31 195 ALA A O 1
ATOM 1605 N N . LEU A 1 196 ? 12.823 0.591 -3.615 1.00 89.50 196 LEU A N 1
ATOM 1606 C CA . LEU A 1 196 ? 11.603 0.160 -2.935 1.00 89.50 196 LEU A CA 1
ATOM 1607 C C . LEU A 1 196 ? 10.930 1.327 -2.199 1.00 89.50 196 LEU A C 1
ATOM 1609 O O . LEU A 1 196 ? 11.480 1.917 -1.268 1.00 89.50 196 LEU A O 1
ATOM 1613 N N . THR A 1 197 ? 9.697 1.609 -2.598 1.00 91.81 197 THR A N 1
ATOM 1614 C CA . THR A 1 197 ? 8.810 2.576 -1.949 1.00 91.81 197 THR A CA 1
ATOM 1615 C C . THR A 1 197 ? 7.670 1.843 -1.247 1.00 91.81 197 THR A C 1
ATOM 1617 O O . THR A 1 197 ? 7.359 0.709 -1.599 1.00 91.81 197 THR A O 1
ATOM 1620 N N . LEU A 1 198 ? 7.051 2.469 -0.244 1.00 89.06 198 LEU A N 1
ATOM 1621 C CA . LEU A 1 198 ? 5.888 1.905 0.453 1.00 89.06 198 LEU A CA 1
ATOM 1622 C C . LEU A 1 198 ? 4.643 2.756 0.217 1.00 89.06 198 LEU A C 1
ATOM 1624 O O . LEU A 1 198 ? 3.661 2.278 -0.342 1.00 89.06 198 LEU A O 1
ATOM 1628 N N . HIS A 1 199 ? 4.700 4.015 0.647 1.00 89.31 199 HIS A N 1
ATOM 1629 C CA . HIS A 1 199 ? 3.593 4.955 0.550 1.00 89.31 199 HIS A CA 1
ATOM 1630 C C . HIS A 1 199 ? 3.881 6.026 -0.496 1.00 89.31 199 HIS A C 1
ATOM 1632 O O . HIS A 1 199 ? 5.012 6.497 -0.634 1.00 89.31 199 HIS A O 1
ATOM 1638 N N . SER A 1 200 ? 2.820 6.442 -1.170 1.00 89.44 200 SER A N 1
ATOM 1639 C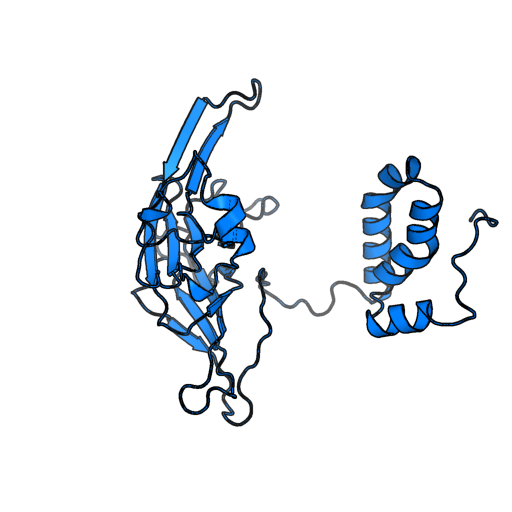 CA . SER A 1 200 ? 2.787 7.527 -2.143 1.00 89.44 200 SER A CA 1
ATOM 1640 C C . SER A 1 200 ? 1.632 8.469 -1.825 1.00 89.44 200 SER A C 1
ATOM 1642 O O . SER A 1 200 ? 0.793 8.176 -0.976 1.00 89.44 200 SER A O 1
ATOM 1644 N N . THR A 1 201 ? 1.602 9.610 -2.504 1.00 88.75 201 THR A N 1
ATOM 1645 C CA . THR A 1 201 ? 0.464 10.526 -2.486 1.00 88.75 201 THR A CA 1
ATOM 1646 C C . THR A 1 201 ? 0.271 11.098 -3.882 1.00 88.75 201 THR A C 1
ATOM 1648 O O . THR A 1 201 ? 1.246 11.346 -4.599 1.00 88.75 201 THR A O 1
ATOM 1651 N N . TRP A 1 202 ? -0.985 11.273 -4.287 1.00 87.88 202 TRP A N 1
ATOM 1652 C CA . TRP A 1 202 ? -1.323 11.941 -5.534 1.00 87.88 202 TRP A CA 1
ATOM 1653 C C . TRP A 1 202 ? -1.514 13.435 -5.295 1.00 87.88 202 TRP A C 1
ATOM 1655 O O . TRP A 1 202 ? -2.241 13.855 -4.398 1.00 87.88 202 TRP A O 1
ATOM 1665 N N . MET A 1 203 ? -0.914 14.249 -6.158 1.00 85.31 203 MET A N 1
ATOM 1666 C CA . MET A 1 203 ? -1.129 15.689 -6.174 1.00 85.31 203 MET A CA 1
ATOM 1667 C C . MET A 1 203 ? -1.614 16.098 -7.559 1.00 85.31 203 MET A C 1
ATOM 1669 O O . MET A 1 203 ? -0.888 15.936 -8.535 1.00 85.31 203 MET A O 1
ATOM 1673 N N . ARG A 1 204 ? -2.827 16.664 -7.638 1.00 82.94 204 ARG A N 1
ATOM 1674 C CA . ARG A 1 204 ? -3.421 17.112 -8.913 1.00 82.94 204 ARG A CA 1
ATOM 1675 C C . ARG A 1 204 ? -2.539 18.129 -9.637 1.00 82.94 204 ARG A C 1
ATOM 1677 O O . ARG A 1 204 ? -2.394 18.054 -10.849 1.00 82.94 204 ARG A O 1
ATOM 1684 N N . ASP A 1 205 ? -1.969 19.066 -8.883 1.00 79.69 205 ASP A N 1
ATOM 1685 C CA . ASP A 1 205 ? -1.072 20.089 -9.407 1.00 79.69 205 ASP A CA 1
ATOM 1686 C C . ASP A 1 205 ? 0.224 20.099 -8.592 1.00 79.69 205 ASP A C 1
ATOM 1688 O O . ASP A 1 205 ? 0.194 20.170 -7.357 1.00 79.69 205 ASP A O 1
ATOM 1692 N N . ILE A 1 206 ? 1.365 20.145 -9.279 1.00 74.88 206 ILE A N 1
ATOM 1693 C CA . ILE A 1 206 ? 2.631 20.562 -8.674 1.00 74.88 206 ILE A CA 1
ATOM 1694 C C . ILE A 1 206 ? 2.585 22.090 -8.607 1.00 74.88 206 ILE A C 1
ATOM 1696 O O . ILE A 1 206 ? 2.934 22.789 -9.555 1.00 74.88 206 ILE A O 1
ATOM 1700 N N . ARG A 1 207 ? 2.072 22.640 -7.505 1.00 68.81 207 ARG A N 1
ATOM 1701 C CA . ARG A 1 207 ? 2.076 24.095 -7.306 1.00 68.81 207 ARG A CA 1
ATOM 1702 C C . ARG A 1 207 ? 3.513 24.537 -7.036 1.00 68.81 207 ARG A C 1
ATOM 1704 O O . ARG A 1 207 ? 4.054 24.246 -5.974 1.00 68.81 207 ARG A O 1
ATOM 1711 N N . GLU A 1 208 ? 4.119 25.250 -7.984 1.00 57.81 208 GLU A N 1
ATOM 1712 C CA . GLU A 1 208 ? 5.553 25.584 -7.957 1.00 57.81 208 GLU A CA 1
ATOM 1713 C C . GLU A 1 208 ? 6.003 26.437 -6.758 1.00 57.81 208 GLU A C 1
ATOM 1715 O O . GLU A 1 208 ? 7.195 26.507 -6.487 1.00 57.81 208 GLU A O 1
ATOM 1720 N N . ASN A 1 209 ? 5.109 27.077 -6.001 1.00 57.53 209 ASN A N 1
ATOM 1721 C CA . ASN A 1 209 ? 5.518 28.116 -5.053 1.00 57.53 209 ASN A CA 1
ATOM 1722 C C . ASN A 1 209 ? 4.626 28.202 -3.817 1.00 57.53 209 ASN A C 1
ATOM 1724 O O . ASN A 1 209 ? 3.987 29.227 -3.597 1.00 57.53 209 ASN A O 1
ATOM 1728 N N . TYR A 1 210 ? 4.570 27.162 -2.983 1.00 55.84 210 TYR A N 1
ATOM 1729 C CA . TYR A 1 210 ? 3.795 27.323 -1.753 1.00 55.84 210 TYR A CA 1
ATOM 1730 C C . TYR A 1 210 ? 4.459 28.252 -0.742 1.00 55.84 210 TYR A C 1
ATOM 1732 O O . TYR A 1 210 ? 3.767 29.070 -0.157 1.00 55.84 210 TYR A O 1
ATOM 1740 N N . HIS A 1 211 ? 5.782 28.211 -0.586 1.00 61.47 211 HIS A N 1
ATOM 1741 C CA . HIS A 1 211 ? 6.496 29.004 0.416 1.00 61.47 211 HIS A CA 1
ATOM 1742 C C . HIS A 1 211 ? 7.965 29.138 0.010 1.00 61.47 211 HIS A C 1
ATOM 1744 O O . HIS A 1 211 ? 8.553 28.139 -0.412 1.00 61.47 211 HIS A O 1
ATOM 1750 N N . ASP A 1 212 ? 8.579 30.318 0.147 1.00 78.31 212 ASP A N 1
ATOM 1751 C CA . ASP A 1 212 ? 10.039 30.438 0.037 1.00 78.31 212 ASP A CA 1
ATOM 1752 C C . ASP A 1 212 ? 10.743 29.548 1.088 1.00 78.31 212 ASP A C 1
ATOM 1754 O O . ASP A 1 212 ? 10.119 28.987 2.000 1.00 78.31 212 ASP A O 1
ATOM 1758 N N . SER A 1 213 ? 12.057 29.358 0.949 1.00 81.56 213 SER A N 1
ATOM 1759 C CA . SER A 1 213 ? 12.817 28.481 1.847 1.00 81.56 213 SER A CA 1
ATOM 1760 C C . SER A 1 213 ? 12.690 28.877 3.323 1.00 81.56 213 SER A C 1
ATOM 1762 O O . SER A 1 213 ? 12.649 27.980 4.167 1.00 81.56 213 SER A O 1
ATOM 1764 N N . GLN A 1 214 ? 12.567 30.169 3.642 1.00 86.31 214 GLN A N 1
ATOM 1765 C CA . GLN A 1 214 ? 12.424 30.656 5.014 1.00 86.31 214 GLN A CA 1
ATOM 1766 C C . GLN A 1 214 ? 11.054 30.304 5.578 1.00 86.31 214 GLN A C 1
ATOM 1768 O O . GLN A 1 214 ? 10.955 29.807 6.698 1.00 86.31 214 GLN A O 1
ATOM 1773 N N . CYS A 1 215 ? 9.995 30.480 4.794 1.00 86.44 215 CYS A N 1
ATOM 1774 C CA . CYS A 1 215 ? 8.658 30.137 5.246 1.00 86.44 215 CYS A CA 1
ATOM 1775 C C . CYS A 1 215 ? 8.516 28.619 5.492 1.00 86.44 215 CYS A C 1
ATOM 1777 O O . CYS A 1 215 ? 7.998 28.211 6.533 1.00 86.44 215 CYS A O 1
ATOM 1779 N N . ARG A 1 216 ? 9.122 27.759 4.655 1.00 86.25 216 ARG A N 1
ATOM 1780 C CA . ARG A 1 216 ? 9.203 26.307 4.935 1.00 86.25 216 ARG A CA 1
ATOM 1781 C C . ARG A 1 216 ? 10.023 25.969 6.183 1.00 86.25 216 ARG A C 1
ATOM 1783 O O . ARG A 1 216 ? 9.736 24.977 6.852 1.00 86.25 216 ARG A O 1
ATOM 1790 N N . GLN A 1 217 ? 11.081 26.726 6.480 1.00 91.19 217 GLN A N 1
ATOM 1791 C CA . GLN A 1 217 ? 11.840 26.564 7.727 1.00 91.19 217 GLN A CA 1
ATOM 1792 C C . GLN A 1 217 ? 10.991 26.954 8.939 1.00 91.19 217 GLN A C 1
ATOM 1794 O O . GLN A 1 217 ? 10.997 26.235 9.935 1.00 91.19 217 GLN A O 1
ATOM 1799 N N . GLN A 1 218 ? 10.226 28.042 8.842 1.00 91.38 218 GLN A N 1
ATOM 1800 C CA . GLN A 1 218 ? 9.366 28.508 9.924 1.00 91.38 218 GLN A CA 1
ATOM 1801 C C . GLN A 1 218 ? 8.230 27.523 10.222 1.00 91.38 218 GLN A C 1
ATOM 1803 O O . GLN A 1 218 ? 8.009 27.215 11.388 1.00 91.38 218 GLN A O 1
ATOM 1808 N N . ILE A 1 219 ? 7.574 26.972 9.194 1.00 89.75 219 ILE A N 1
ATOM 1809 C CA . ILE A 1 219 ? 6.532 25.943 9.366 1.00 89.75 219 ILE A CA 1
ATOM 1810 C C . ILE A 1 219 ? 7.108 24.705 10.064 1.00 89.75 219 ILE A C 1
ATOM 1812 O O . ILE A 1 219 ? 6.553 24.241 11.056 1.00 89.75 219 ILE A O 1
ATOM 1816 N N . ARG A 1 220 ? 8.262 24.200 9.603 1.00 92.75 220 ARG A N 1
ATOM 1817 C CA . ARG A 1 220 ? 8.931 23.054 10.243 1.00 92.75 220 ARG A CA 1
ATOM 1818 C C . ARG A 1 220 ? 9.333 23.347 11.679 1.00 92.75 220 ARG A C 1
ATOM 1820 O O . ARG A 1 220 ? 9.174 22.476 12.524 1.00 92.75 220 ARG A O 1
ATOM 1827 N N . ARG A 1 221 ? 9.842 24.555 11.952 1.00 93.81 221 ARG A N 1
ATOM 1828 C CA . ARG A 1 221 ? 10.160 25.005 13.311 1.00 93.81 221 ARG A CA 1
ATOM 1829 C C . ARG A 1 221 ? 8.911 24.977 14.176 1.00 93.81 221 ARG A C 1
ATOM 1831 O O . ARG A 1 221 ? 8.949 24.406 15.250 1.00 93.81 221 ARG A O 1
ATOM 1838 N N . GLN A 1 222 ? 7.819 25.569 13.722 1.00 93.44 222 GLN A N 1
ATOM 1839 C CA . GLN A 1 222 ? 6.595 25.598 14.506 1.00 93.44 222 GLN A CA 1
ATOM 1840 C C . GLN A 1 222 ? 6.087 24.179 14.804 1.00 93.44 222 GLN A C 1
ATOM 1842 O O . GLN A 1 222 ? 5.948 23.831 15.971 1.00 93.44 222 GLN A O 1
ATOM 1847 N N . SER A 1 223 ? 5.938 23.341 13.775 1.00 93.62 223 SER A N 1
ATOM 1848 C CA . SER A 1 223 ? 5.447 21.963 13.920 1.00 93.62 223 SER A CA 1
ATOM 1849 C C . SER A 1 223 ? 6.317 21.124 14.857 1.00 93.62 223 SER A C 1
ATOM 1851 O O . SER A 1 223 ? 5.798 20.521 15.792 1.00 93.62 223 SER A O 1
ATOM 1853 N N . VAL A 1 224 ? 7.644 21.120 14.676 1.00 92.50 224 VAL A N 1
ATOM 1854 C CA . VAL A 1 224 ? 8.512 20.262 15.499 1.00 92.50 224 VAL A CA 1
ATOM 1855 C C . VAL A 1 224 ? 8.524 20.690 16.969 1.00 92.50 224 VAL A C 1
ATOM 1857 O O . VAL A 1 224 ? 8.631 19.843 17.850 1.00 92.50 224 VAL A O 1
ATOM 1860 N N . TYR A 1 225 ? 8.396 21.985 17.265 1.00 92.88 225 TYR A N 1
ATOM 1861 C CA . TYR A 1 225 ? 8.292 22.441 18.650 1.00 92.88 225 TYR A CA 1
ATOM 1862 C C . TYR A 1 225 ? 6.906 22.123 19.229 1.00 92.88 225 TYR A C 1
ATOM 1864 O O . TYR A 1 225 ? 6.822 21.607 20.341 1.00 92.88 225 TYR A O 1
ATOM 1872 N N . GLU A 1 226 ? 5.822 22.356 18.484 1.00 92.69 226 GLU A N 1
ATOM 1873 C CA . GLU A 1 226 ? 4.456 22.029 18.923 1.00 92.69 226 GLU A CA 1
ATOM 1874 C C . GLU A 1 226 ? 4.296 20.537 19.267 1.00 92.69 226 GLU A C 1
ATOM 1876 O O . GLU A 1 226 ? 3.738 20.206 20.318 1.00 92.69 226 GLU A O 1
ATOM 1881 N N . ASP A 1 227 ? 4.866 19.644 18.453 1.00 90.88 227 ASP A N 1
ATOM 1882 C CA . ASP A 1 227 ? 4.786 18.192 18.646 1.00 90.88 227 ASP A CA 1
ATOM 1883 C C . ASP A 1 227 ? 5.532 17.700 19.901 1.00 90.88 227 ASP A C 1
ATOM 1885 O O . ASP A 1 227 ? 5.109 16.737 20.559 1.00 90.88 227 ASP A O 1
ATOM 1889 N N . TYR A 1 228 ? 6.659 18.339 20.245 1.00 92.44 228 TYR A N 1
ATOM 1890 C CA . TYR A 1 228 ? 7.607 17.794 21.223 1.00 92.44 228 TYR A CA 1
ATOM 1891 C C . TYR A 1 228 ? 7.759 18.603 22.512 1.00 92.44 228 TYR A C 1
ATOM 1893 O O . TYR A 1 228 ? 8.078 17.998 23.536 1.00 92.44 228 TYR A O 1
ATOM 1901 N N . GLU A 1 229 ? 7.464 19.904 22.543 1.00 88.88 229 GLU A N 1
ATOM 1902 C CA . GLU A 1 229 ? 7.661 20.762 23.726 1.00 88.88 229 GLU A CA 1
ATOM 1903 C C . GLU A 1 229 ? 7.014 20.183 24.991 1.00 88.88 229 GLU A C 1
ATOM 1905 O O . GLU A 1 229 ? 7.637 20.065 26.049 1.00 88.88 229 GLU A O 1
ATOM 1910 N N . THR A 1 230 ? 5.764 19.727 24.887 1.00 90.62 230 THR A N 1
ATOM 1911 C CA . THR A 1 230 ? 5.053 19.146 26.035 1.00 90.62 230 THR A CA 1
ATOM 1912 C C . THR A 1 230 ? 5.681 17.831 26.498 1.00 90.62 230 THR A C 1
ATOM 1914 O O . THR A 1 230 ? 5.757 17.580 27.702 1.00 90.62 230 THR A O 1
ATOM 1917 N N . ARG A 1 231 ? 6.180 17.003 25.570 1.00 89.56 231 ARG A N 1
ATOM 1918 C CA . ARG A 1 231 ? 6.838 15.726 25.892 1.00 89.56 231 ARG A CA 1
ATOM 1919 C C . ARG A 1 231 ? 8.221 15.949 26.509 1.00 89.56 231 ARG A C 1
ATOM 1921 O O . ARG A 1 231 ? 8.604 15.232 27.433 1.00 89.56 231 ARG A O 1
ATOM 1928 N N . LEU A 1 232 ? 8.943 16.969 26.049 1.00 92.19 232 LEU A N 1
ATOM 1929 C CA . LEU A 1 232 ? 10.296 17.285 26.500 1.00 92.19 232 LEU A CA 1
ATOM 1930 C C . LEU A 1 232 ? 10.350 17.891 27.905 1.00 92.19 232 LEU A C 1
ATOM 1932 O O . LEU A 1 232 ? 11.358 17.711 28.589 1.00 92.19 232 LEU A O 1
ATOM 1936 N N . LYS A 1 233 ? 9.269 18.516 28.397 1.00 90.38 233 LYS A N 1
ATOM 1937 C CA . LYS A 1 233 ? 9.180 19.023 29.785 1.00 90.38 233 LYS A CA 1
ATOM 1938 C C . LYS A 1 233 ? 9.526 17.966 30.837 1.00 90.38 233 LYS A C 1
ATOM 1940 O O . LYS A 1 233 ? 10.196 18.280 31.819 1.00 90.38 233 LYS A O 1
ATOM 1945 N N . ASN A 1 234 ? 9.107 16.723 30.605 1.00 90.19 234 ASN A N 1
ATOM 1946 C CA . ASN A 1 234 ? 9.336 15.597 31.513 1.00 90.19 234 ASN A CA 1
ATOM 1947 C C . ASN A 1 234 ? 10.504 14.698 31.073 1.00 90.19 234 ASN A C 1
ATOM 1949 O O . ASN A 1 234 ? 10.779 13.687 31.718 1.00 90.19 234 ASN A O 1
ATOM 1953 N N . ALA A 1 235 ? 11.188 15.037 29.979 1.00 91.62 235 ALA A N 1
ATOM 1954 C CA . ALA A 1 235 ? 12.286 14.237 29.463 1.00 91.62 235 ALA A CA 1
ATOM 1955 C C . ALA A 1 235 ? 13.574 14.435 30.280 1.00 91.62 235 ALA A C 1
ATOM 1957 O O . ALA A 1 235 ? 13.822 15.481 30.904 1.00 91.62 235 ALA A O 1
ATOM 1958 N N . SER A 1 236 ? 14.437 13.417 30.245 1.00 93.62 236 SER A N 1
ATOM 1959 C CA . SER A 1 236 ? 15.765 13.500 30.847 1.00 93.62 236 SER A CA 1
ATOM 1960 C C . SER A 1 236 ? 16.567 14.653 30.238 1.00 93.62 236 SER A C 1
ATOM 1962 O O . SER A 1 236 ? 16.306 15.121 29.126 1.00 93.62 236 SER A O 1
ATOM 1964 N N . LYS A 1 237 ? 17.580 15.117 30.974 1.00 89.25 237 LYS A N 1
ATOM 1965 C CA . LYS A 1 237 ? 18.468 16.182 30.501 1.00 89.25 237 LYS A CA 1
ATOM 1966 C C . LYS A 1 237 ? 19.125 15.827 29.159 1.00 89.25 237 LYS A C 1
ATOM 1968 O O . LYS A 1 237 ? 19.117 16.652 28.259 1.00 89.25 237 LYS A O 1
ATOM 1973 N N . SER A 1 238 ? 19.610 14.592 29.014 1.00 89.44 238 SER A N 1
ATOM 1974 C CA . SER A 1 238 ? 20.271 14.128 27.789 1.00 89.44 238 SER A CA 1
ATOM 1975 C C . SER A 1 238 ? 19.356 14.146 26.564 1.00 89.44 238 SER A C 1
ATOM 1977 O O . SER A 1 238 ? 19.805 14.468 25.470 1.00 89.44 238 SER A O 1
ATOM 1979 N N . VAL A 1 239 ? 18.069 13.829 26.737 1.00 91.00 239 VAL A N 1
ATOM 1980 C CA . VAL A 1 239 ? 17.090 13.873 25.643 1.00 91.00 239 VAL A CA 1
ATOM 1981 C C . VAL A 1 239 ? 16.783 15.316 25.248 1.00 91.00 239 VAL A C 1
ATOM 1983 O O . VAL A 1 239 ? 16.720 15.612 24.061 1.00 91.00 239 VAL A O 1
ATOM 1986 N N . ARG A 1 240 ? 16.643 16.228 26.218 1.00 90.19 240 ARG A N 1
ATOM 1987 C CA . ARG A 1 240 ? 16.449 17.657 25.923 1.00 90.19 240 ARG A CA 1
ATOM 1988 C C . ARG A 1 240 ? 17.637 18.257 25.173 1.00 90.19 240 ARG A C 1
ATOM 1990 O O . ARG A 1 240 ? 17.434 18.877 24.140 1.00 90.19 240 ARG A O 1
ATOM 1997 N N . GLU A 1 241 ? 18.859 17.986 25.630 1.00 88.31 241 GLU A N 1
ATOM 1998 C CA . GLU A 1 241 ? 20.083 18.449 24.959 1.00 88.31 241 GLU A CA 1
ATOM 1999 C C . GLU A 1 241 ? 20.189 17.901 23.526 1.00 88.31 241 GLU A C 1
ATOM 2001 O O . GLU A 1 241 ? 20.517 18.641 22.603 1.00 88.31 241 GLU A O 1
ATOM 2006 N N . LEU A 1 242 ? 19.826 16.632 23.299 1.00 90.25 242 LEU A N 1
ATOM 2007 C CA . LEU A 1 242 ? 19.763 16.068 21.948 1.00 90.25 242 LEU A CA 1
ATOM 2008 C C . LEU A 1 242 ? 18.786 16.840 21.043 1.00 90.25 242 LEU A C 1
ATOM 2010 O O . LEU A 1 242 ? 19.090 17.082 19.873 1.00 90.25 242 LEU A O 1
ATOM 2014 N N . PHE A 1 243 ? 17.619 17.219 21.566 1.00 92.81 243 PHE A N 1
ATOM 2015 C CA . PHE A 1 243 ? 16.636 17.977 20.794 1.00 92.81 243 PHE A CA 1
ATOM 2016 C C . PHE A 1 243 ? 17.115 19.392 20.473 1.00 92.81 243 PHE A C 1
ATOM 2018 O O . PHE A 1 243 ? 17.066 19.799 19.311 1.00 92.81 243 PHE A O 1
ATOM 2025 N N . ASP A 1 244 ? 17.634 20.092 21.479 1.00 89.00 244 ASP A N 1
ATOM 2026 C CA . ASP A 1 244 ? 18.096 21.474 21.358 1.00 89.00 244 ASP A CA 1
ATOM 2027 C C . ASP A 1 244 ? 19.291 21.612 20.403 1.00 89.00 244 ASP A C 1
ATOM 2029 O O . ASP A 1 244 ? 19.355 22.564 19.622 1.00 89.00 244 ASP A O 1
ATOM 2033 N N . ASP A 1 245 ? 20.220 20.652 20.425 1.00 85.25 245 ASP A N 1
ATOM 2034 C CA . ASP A 1 245 ? 21.490 20.768 19.699 1.00 85.25 245 ASP A CA 1
ATOM 2035 C C . ASP A 1 245 ? 21.526 20.066 18.344 1.00 85.25 245 ASP A C 1
ATOM 2037 O O . ASP A 1 245 ? 22.352 20.417 17.489 1.00 85.25 245 ASP A O 1
ATOM 2041 N N . VAL A 1 246 ? 20.668 19.062 18.153 1.00 87.69 246 VAL A N 1
ATOM 2042 C CA . VAL A 1 246 ? 20.679 18.209 16.961 1.00 87.69 246 VAL A CA 1
ATOM 2043 C C . VAL A 1 246 ? 19.322 18.231 16.278 1.00 87.69 246 VAL A C 1
ATOM 2045 O O . VAL A 1 246 ? 19.225 18.700 15.145 1.00 87.69 246 VAL A O 1
ATOM 2048 N N . VAL A 1 247 ? 18.272 17.738 16.943 1.00 90.69 247 VAL A N 1
ATOM 2049 C CA . VAL A 1 247 ? 16.994 17.441 16.271 1.00 90.69 247 VAL A CA 1
ATOM 2050 C C . VAL A 1 247 ? 16.375 18.700 15.680 1.00 90.69 247 VAL A C 1
ATOM 2052 O O . VAL A 1 247 ? 16.072 18.712 14.488 1.00 90.69 247 VAL A O 1
ATOM 2055 N N . TYR A 1 248 ? 16.223 19.766 16.469 1.00 92.31 248 TYR A N 1
ATOM 2056 C CA . TYR A 1 248 ? 15.571 20.979 15.987 1.00 92.31 248 TYR A CA 1
ATOM 2057 C C . TYR A 1 248 ? 16.341 21.623 14.836 1.00 92.31 248 TYR A C 1
ATOM 2059 O O . TYR A 1 248 ? 15.751 21.884 13.790 1.00 92.31 248 TYR A O 1
ATOM 2067 N N . ASP A 1 249 ? 17.653 21.830 14.970 1.00 89.56 249 ASP A N 1
ATOM 2068 C CA . ASP A 1 249 ? 18.451 22.437 13.899 1.00 89.56 249 ASP A CA 1
ATOM 2069 C C . ASP A 1 249 ? 18.418 21.575 12.629 1.00 89.56 249 ASP A C 1
ATOM 2071 O O . ASP A 1 249 ? 18.113 22.066 11.542 1.00 89.56 249 ASP A O 1
ATOM 2075 N N . TYR A 1 250 ? 18.650 20.266 12.747 1.00 91.44 250 TYR A N 1
ATOM 2076 C CA . TYR A 1 250 ? 18.815 19.411 11.571 1.00 91.44 250 TYR A CA 1
ATOM 2077 C C . TYR A 1 250 ? 17.477 19.218 10.849 1.00 91.44 250 TYR A C 1
ATOM 2079 O O . TYR A 1 250 ? 17.426 19.296 9.617 1.00 91.44 250 TYR A O 1
ATOM 2087 N N . PHE A 1 251 ? 16.379 19.070 11.598 1.00 91.69 251 PHE A N 1
ATOM 2088 C CA . PHE A 1 251 ? 15.031 18.974 11.042 1.00 91.69 251 PHE A CA 1
ATOM 2089 C C . PHE A 1 251 ? 14.589 20.281 10.367 1.00 91.69 251 PHE A C 1
ATOM 2091 O O . PHE A 1 251 ? 14.078 20.259 9.240 1.00 91.69 251 PHE A O 1
ATOM 2098 N N . ILE A 1 252 ? 14.832 21.434 11.007 1.00 92.56 252 ILE A N 1
ATOM 2099 C CA . ILE A 1 252 ? 14.478 22.765 10.482 1.00 92.56 252 ILE A CA 1
ATOM 2100 C C . ILE A 1 252 ? 15.357 23.151 9.294 1.00 92.56 252 ILE A C 1
ATOM 2102 O O . ILE A 1 252 ? 14.900 23.876 8.416 1.00 92.56 252 ILE A O 1
ATOM 2106 N N . GLN A 1 253 ? 16.580 22.637 9.184 1.00 90.31 253 GLN A N 1
ATOM 2107 C CA . GLN A 1 253 ? 17.430 22.876 8.016 1.00 90.31 253 GLN A CA 1
ATOM 2108 C C . GLN A 1 253 ? 17.255 21.826 6.907 1.00 90.31 253 GLN A C 1
ATOM 2110 O O . GLN A 1 253 ? 17.682 22.087 5.789 1.00 90.31 253 GLN A O 1
ATOM 2115 N N . GLN A 1 254 ? 16.559 20.701 7.159 1.00 90.31 254 GLN A N 1
ATOM 2116 C CA . GLN A 1 254 ? 16.580 19.512 6.279 1.00 90.31 254 GLN A CA 1
ATOM 2117 C C . GLN A 1 254 ? 18.042 19.130 5.963 1.00 90.31 254 GLN A C 1
ATOM 2119 O O . GLN A 1 254 ? 18.430 18.973 4.806 1.00 90.31 254 GLN A O 1
ATOM 2124 N N . MET A 1 255 ? 18.890 19.069 6.995 1.00 88.56 255 MET A N 1
ATOM 2125 C CA . MET A 1 255 ? 20.304 18.754 6.802 1.00 88.56 255 MET A CA 1
ATOM 2126 C C . MET A 1 255 ? 20.439 17.327 6.249 1.00 88.56 255 MET A C 1
ATOM 2128 O O . MET A 1 255 ? 19.959 16.397 6.901 1.00 88.56 255 MET A O 1
ATOM 2132 N N . PRO A 1 256 ? 21.094 17.120 5.090 1.00 88.06 256 PRO A N 1
ATOM 2133 C CA . PRO A 1 256 ? 21.324 15.779 4.573 1.00 88.06 256 PRO A CA 1
ATOM 2134 C C . PRO A 1 256 ? 22.091 14.932 5.587 1.00 88.06 256 PRO A C 1
ATOM 2136 O O . PRO A 1 256 ? 23.036 15.416 6.212 1.00 88.06 256 PRO A O 1
ATOM 2139 N N . GLU A 1 257 ? 21.737 13.654 5.706 1.00 83.88 257 GLU A N 1
ATOM 2140 C CA . GLU A 1 257 ? 22.326 12.746 6.698 1.00 83.88 257 GLU A CA 1
ATOM 2141 C C . GLU A 1 257 ? 23.859 12.723 6.631 1.00 83.88 257 GLU A C 1
ATOM 2143 O O . GLU A 1 257 ? 24.538 12.844 7.647 1.00 83.88 257 GLU A O 1
ATOM 2148 N N . ARG A 1 258 ? 24.425 12.675 5.420 1.00 88.81 258 ARG A N 1
ATOM 2149 C CA . ARG A 1 258 ? 25.880 12.719 5.210 1.00 88.81 258 ARG A CA 1
ATOM 2150 C C . ARG A 1 258 ? 26.547 13.951 5.836 1.00 88.81 258 ARG A C 1
ATOM 2152 O O . ARG A 1 258 ? 27.679 13.861 6.305 1.00 88.81 258 ARG A O 1
ATOM 2159 N N . ASP A 1 259 ? 25.870 15.096 5.825 1.00 88.94 259 ASP A N 1
ATOM 2160 C CA . ASP A 1 259 ? 26.404 16.365 6.319 1.00 88.94 259 ASP A CA 1
ATOM 2161 C C . ASP A 1 259 ? 26.193 16.472 7.834 1.00 88.94 259 ASP A C 1
ATOM 2163 O O . ASP A 1 259 ? 27.095 16.910 8.551 1.00 88.94 259 ASP A O 1
ATOM 2167 N N . ALA A 1 260 ? 25.064 15.957 8.328 1.00 85.56 260 ALA A N 1
ATOM 2168 C CA . ALA A 1 260 ? 24.801 15.757 9.748 1.00 85.56 260 ALA A CA 1
ATOM 2169 C C . ALA A 1 260 ? 25.869 14.861 10.400 1.00 85.56 260 ALA A C 1
ATOM 2171 O O . ALA A 1 260 ? 26.490 15.256 11.384 1.00 85.56 260 ALA A O 1
ATOM 2172 N N . VAL A 1 261 ? 26.159 13.694 9.814 1.00 85.12 261 VAL A N 1
ATOM 2173 C CA . VAL A 1 261 ? 27.180 12.755 10.311 1.00 85.12 261 VAL A CA 1
ATOM 2174 C C . VAL A 1 261 ? 28.563 13.400 10.314 1.00 85.12 261 VAL A C 1
ATOM 2176 O O . VAL A 1 261 ? 29.263 13.344 11.325 1.00 85.12 261 VAL A O 1
ATOM 2179 N N . LYS A 1 262 ? 28.947 14.074 9.222 1.00 87.12 262 LYS A N 1
ATOM 2180 C CA . LYS A 1 262 ? 30.219 14.809 9.165 1.00 87.12 262 LYS A CA 1
ATOM 2181 C C . LYS A 1 262 ? 30.320 15.852 10.272 1.00 87.12 262 LYS A C 1
ATOM 2183 O O . LYS A 1 262 ? 31.370 15.954 10.895 1.00 87.12 262 LYS A O 1
ATOM 2188 N N . ARG A 1 263 ? 29.252 16.615 10.526 1.00 83.38 263 ARG A N 1
ATOM 2189 C CA . ARG A 1 263 ? 29.211 17.638 11.581 1.00 83.38 263 ARG A CA 1
ATOM 2190 C C . ARG A 1 263 ? 29.354 17.021 12.971 1.00 83.38 263 ARG A C 1
ATOM 2192 O O . ARG A 1 263 ? 30.165 17.510 13.750 1.00 83.38 263 ARG A O 1
ATOM 2199 N N . LEU A 1 264 ? 28.640 15.932 13.252 1.00 81.19 264 LEU A N 1
ATOM 2200 C CA . LEU A 1 264 ? 28.715 15.205 14.526 1.00 81.19 264 LEU A CA 1
ATOM 2201 C C . LEU A 1 264 ? 30.107 14.606 14.793 1.00 81.19 264 LEU A C 1
ATOM 2203 O O . LEU A 1 264 ? 30.499 14.454 15.946 1.00 81.19 264 LEU A O 1
ATOM 2207 N N . GLN A 1 265 ? 30.864 14.286 13.741 1.00 84.31 265 GLN A N 1
ATOM 2208 C CA . GLN A 1 265 ? 32.227 13.754 13.833 1.00 84.31 265 GLN A CA 1
ATOM 2209 C C . GLN A 1 265 ? 33.309 14.837 13.985 1.00 84.31 265 GLN A C 1
ATOM 2211 O O . GLN A 1 265 ? 34.475 14.505 14.211 1.00 84.31 265 GLN A O 1
ATOM 2216 N N . GLN A 1 266 ? 32.972 16.127 13.854 1.00 81.44 266 GLN A N 1
ATOM 2217 C CA . GLN A 1 266 ? 33.959 17.194 14.012 1.00 81.44 266 GLN A CA 1
ATOM 2218 C C . GLN A 1 266 ? 34.407 17.299 15.479 1.00 81.44 266 GLN A C 1
ATOM 2220 O O . GLN A 1 266 ? 33.560 17.450 16.357 1.00 81.44 266 GLN A O 1
ATOM 2225 N N . PRO A 1 267 ? 35.722 17.334 15.775 1.00 73.12 267 PRO A N 1
ATOM 2226 C CA . PRO A 1 267 ? 36.228 17.465 17.149 1.00 73.12 267 PRO A CA 1
ATOM 2227 C C . PRO A 1 267 ? 35.764 18.741 17.872 1.00 73.12 267 PRO A C 1
ATOM 2229 O O . PRO A 1 267 ? 35.776 18.817 19.100 1.00 73.12 267 PRO A O 1
ATOM 2232 N N . SER A 1 268 ? 35.385 19.764 17.102 1.00 73.06 268 SER A N 1
ATOM 2233 C CA . SER A 1 268 ? 34.832 21.032 17.580 1.00 73.06 268 SER A CA 1
ATOM 2234 C C . SER A 1 268 ? 33.341 20.961 17.912 1.00 73.06 268 SER A C 1
ATOM 2236 O O . SER A 1 268 ? 32.845 21.844 18.615 1.00 73.06 268 SER A O 1
ATOM 2238 N N . TYR A 1 269 ? 32.619 19.947 17.427 1.00 67.44 269 TYR A N 1
ATOM 2239 C CA . TYR A 1 269 ? 31.198 19.795 17.692 1.00 67.44 269 TYR A CA 1
ATOM 2240 C C . TYR A 1 269 ? 31.002 19.255 19.107 1.00 67.44 269 TYR A C 1
ATOM 2242 O O . TYR A 1 269 ? 31.207 18.080 19.403 1.00 67.44 269 TYR A O 1
ATOM 2250 N N . LYS A 1 270 ? 30.617 20.155 20.008 1.00 65.81 270 LYS A N 1
ATOM 2251 C CA . LYS A 1 270 ? 30.155 19.814 21.349 1.00 65.81 270 LYS A CA 1
ATOM 2252 C C . LYS A 1 270 ? 28.653 20.052 21.384 1.00 65.81 270 LYS A C 1
ATOM 2254 O O . LYS A 1 270 ? 28.219 21.162 21.084 1.00 65.81 270 LYS A O 1
ATOM 2259 N N . ILE A 1 271 ? 27.892 19.028 21.773 1.00 62.19 271 ILE A N 1
ATOM 2260 C CA . ILE A 1 271 ? 26.518 19.193 22.272 1.00 62.19 271 ILE A CA 1
ATOM 2261 C C . ILE A 1 271 ? 26.601 20.300 23.335 1.00 62.19 271 ILE A C 1
ATOM 2263 O O . ILE A 1 271 ? 27.477 20.230 24.210 1.00 62.19 271 ILE A O 1
ATOM 2267 N N . ARG A 1 272 ? 25.824 21.381 23.188 1.00 56.44 272 ARG A N 1
ATOM 2268 C CA . ARG A 1 272 ? 25.859 22.528 24.094 1.00 56.44 272 ARG A CA 1
ATOM 2269 C C . ARG A 1 272 ? 25.481 22.014 25.473 1.00 56.44 272 ARG A C 1
ATOM 2271 O O . ARG A 1 272 ? 24.317 21.832 25.804 1.00 56.44 272 ARG A O 1
ATOM 2278 N N . GLN A 1 273 ? 26.486 21.812 26.319 1.00 43.12 273 GLN A N 1
ATOM 2279 C CA . GLN A 1 273 ? 26.232 21.565 27.727 1.00 43.12 273 GLN A CA 1
ATOM 2280 C C . GLN A 1 273 ? 25.485 22.779 28.276 1.00 43.12 273 GLN A C 1
ATOM 2282 O O . GLN A 1 273 ? 25.973 23.906 28.197 1.00 43.12 273 GLN A O 1
ATOM 2287 N N . SER A 1 274 ? 24.277 22.533 28.776 1.00 41.88 274 SER A N 1
ATOM 2288 C CA . SER A 1 274 ? 23.307 23.535 29.205 1.00 41.88 274 SER A CA 1
ATOM 2289 C C . SER A 1 274 ? 23.912 24.633 30.103 1.00 41.88 274 SER A C 1
ATOM 2291 O O . SER A 1 274 ? 24.034 24.457 31.319 1.00 41.88 274 SER A O 1
ATOM 2293 N N . SER A 1 275 ? 24.244 25.790 29.540 1.00 37.06 275 SER A N 1
ATOM 2294 C CA . SER A 1 275 ? 24.508 27.007 30.316 1.00 37.06 275 SER A CA 1
ATOM 2295 C C . SER A 1 275 ? 24.351 28.273 29.479 1.00 37.06 275 SER A C 1
ATOM 2297 O O . SER A 1 275 ? 25.177 29.171 29.538 1.00 37.06 275 SER A O 1
ATOM 2299 N N . GLN A 1 276 ? 23.250 28.386 28.737 1.00 36.94 276 GLN A N 1
ATOM 2300 C CA . GLN A 1 276 ? 22.717 29.687 28.332 1.00 36.94 276 GLN A CA 1
ATOM 2301 C C . GLN A 1 276 ? 21.217 29.540 28.078 1.00 36.94 276 GLN A C 1
ATOM 2303 O O . GLN A 1 276 ? 20.794 28.945 27.092 1.00 36.94 276 GLN A O 1
ATOM 2308 N N . LYS A 1 277 ? 20.411 30.046 29.019 1.00 34.78 277 LYS A N 1
ATOM 2309 C CA . LYS A 1 277 ? 18.987 30.298 28.782 1.00 34.78 277 LYS A CA 1
ATOM 2310 C C . LYS A 1 277 ? 18.889 31.262 27.597 1.00 34.78 277 LYS A C 1
ATOM 2312 O O . LYS A 1 277 ? 19.494 32.332 27.649 1.00 34.78 277 LYS A O 1
ATOM 2317 N N . LEU A 1 278 ? 18.172 30.867 26.549 1.00 32.75 278 LEU A N 1
ATOM 2318 C CA . LEU A 1 278 ? 17.703 31.803 25.529 1.00 32.75 278 LEU A CA 1
ATOM 2319 C C . LEU A 1 278 ? 16.660 32.748 26.171 1.00 32.75 278 LEU A C 1
ATOM 2321 O O . LEU A 1 278 ? 15.960 32.304 27.088 1.00 32.75 278 LEU A O 1
ATOM 2325 N N . PRO A 1 279 ? 16.635 34.033 25.772 1.00 36.94 279 PRO A N 1
ATOM 2326 C CA . PRO A 1 279 ? 15.740 35.053 26.323 1.00 36.94 279 PRO A CA 1
ATOM 2327 C C . PRO A 1 279 ? 14.261 34.778 26.039 1.00 36.94 279 PRO A C 1
ATOM 2329 O O . PRO A 1 279 ? 13.963 34.152 24.997 1.00 36.94 279 PRO A O 1
#

Foldseek 3Di:
DLQLQAFAKDKDFDADPVPRDTPDMDIDTDLQARRRWQAKEWPDPPPPPPPPPDPDGQKMKTKHQWHDPVPQPPVSCVVCQPPPPGPAHNVRDDPDTRFTKIFMAGPVVRDTPAMAGDDPQKDKAAKYWDADPDDDPPPDDSRQRGKIKIKIWGADPVDNVHTAIWIFIARSRYRVNGTPDTGWDPDPVDTDDDDDDHHDYDDPDPPPPPDDLVVQLVVQLVVVCVVPVVVCVPDDPVVVLCCVQQVSVCRSNVPPPVRSVVLVPDPPDDSPPDDDDDD

Sequence (279 aa):
MVGTTDLGSFGKYVIDGETAKIEHHQLFHDSRFTWSLPLYTNRELACEDTKEPETKFKNIYWIAWGFTWELIPQRIYETYKSRECRVIPIEDLPNENQPLTLLRLDTQNMSIADSFQFPHGYFVSSIQFIPSSEPLPEGADLSTHGYLACIVLTDNPDNEEETNDEFWIFHADDFQNKPIYRLSTLDNSRPLNIALTLHSTWMRDIRENYHDSQCRQQIRRQSVYEDYETRLKNASKSVRELFDDVVYDYFIQQMPERDAVKRLQQPSYKIRQSSQKLP

Secondary structure (DSSP, 8-state):
---TTSB--EEEEEE-TTT--EEEEEEE--TTT-BS--EEE-----TT-TT----S--EEEEEE--B-GGGS-HHHHHHHTT-SS-SS-GGGS-SSPBPPEEEEEETTTTEEEEEEEPPTT-EEEEEEEEE-SSPPPTT--GGG-EEEEEEEE-EETTEEEEE--EEEEEESS--TTS-SEEE--S-TTS-------------S---TTS--HHHHHHHHHHHHHHHHHHHHTTS-HHHHHHIIIIIHHHHHHT--HHHHHHHHT-TT-----S-----

pLDDT: mean 86.87, std 12.74, range [32.75, 98.38]